Protein AF-A0A376TYX8-F1 (afdb_monomer)

Secondary structure (DSSP, 8-state):
-HHHHHHHHHHH-HHHHHHHHHHHHHHHTS-HHHHHHHHHHHH-S-HHHHHHHHHHHHHHHHHHHHHHHHHHHTTSHHHHHHHHTT--HHHIIIIIIGGGGHHHHHHHHHHHHHHHHHHHHHHHHTT-SPPTTS--HHHHHHHHGGGTTT-HHHHHHHHHHHHHHHHHHHHHHHHHHHHH-THHHHTTS---SEEEEEEEEEES-TT--EEEEEEEEEEE-TT----B----TTS---B------

Foldseek 3Di:
DLLVLLLCLQQVPDPSVVVSVVVLVVLVVDDLLVQLLVQLVVVDAEQVSSLVSLVVSCSSVNSVLNSVQSNVQCPDPVLVVVVVVVDDPVCSSPPPRSVSSVLVVVLCVLLSVLVSLVSQLCCLLVVRYHDPPDDDLSVQLNVCPVCCVVCVVSNVPSVVVNVVVSVVSNVVSVVSNVVSPCVVVVVVQPPQVDWDFFDWDWDDDPPDTDTPDGGDTDGHGVPRFDFDFDDDVPDDDGDGDDDDD

Mean predicted aligned error: 13.06 Å

Structure (mmCIF, N/CA/C/O backbone):
data_AF-A0A376TYX8-F1
#
_entry.id   AF-A0A376TYX8-F1
#
loop_
_atom_site.group_PDB
_atom_site.id
_atom_site.type_symbol
_atom_site.label_atom_id
_atom_site.label_alt_id
_atom_site.label_comp_id
_atom_site.label_asym_id
_atom_site.label_entity_id
_atom_site.label_seq_id
_atom_site.pdbx_PDB_ins_code
_atom_site.Cartn_x
_atom_site.Cartn_y
_atom_site.Cartn_z
_atom_site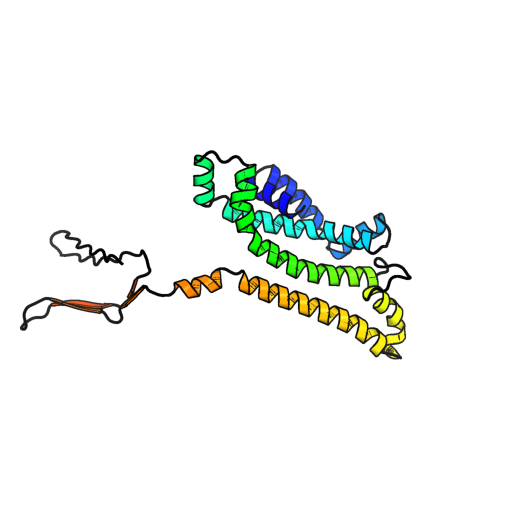.occupancy
_atom_site.B_iso_or_equiv
_atom_site.auth_seq_id
_atom_site.auth_comp_id
_atom_site.auth_asym_id
_atom_site.auth_atom_id
_atom_site.pdbx_PDB_model_num
ATOM 1 N N . MET A 1 1 ? 2.578 7.431 5.770 1.00 89.25 1 MET A N 1
ATOM 2 C CA . MET A 1 1 ? 1.703 8.576 5.416 1.00 89.25 1 MET A CA 1
ATOM 3 C C . MET A 1 1 ? 0.260 8.152 5.160 1.00 89.25 1 MET A C 1
ATOM 5 O O . MET A 1 1 ? -0.594 8.563 5.933 1.00 89.25 1 MET A O 1
ATOM 9 N N . GLY A 1 2 ? -0.027 7.300 4.165 1.00 93.44 2 GLY A N 1
ATOM 10 C CA . GLY A 1 2 ? -1.410 6.902 3.836 1.00 93.44 2 GLY A CA 1
ATOM 11 C C . GLY A 1 2 ? -2.196 6.304 5.010 1.00 93.44 2 GLY A C 1
ATOM 12 O O . GLY A 1 2 ? -3.336 6.682 5.243 1.00 93.44 2 GLY A O 1
ATOM 13 N N . VAL A 1 3 ? -1.542 5.477 5.829 1.00 96.31 3 VAL A N 1
ATOM 14 C CA . VAL A 1 3 ? -2.129 4.911 7.055 1.00 96.31 3 VAL A CA 1
ATOM 15 C C . VAL A 1 3 ? -2.600 5.990 8.036 1.00 96.31 3 VAL A C 1
ATOM 17 O O . VAL A 1 3 ? -3.710 5.926 8.549 1.00 96.31 3 VAL A O 1
ATOM 20 N N . ILE A 1 4 ? -1.784 7.019 8.267 1.00 96.25 4 ILE A N 1
ATOM 21 C CA . ILE A 1 4 ? -2.119 8.110 9.194 1.00 96.25 4 ILE A CA 1
ATOM 22 C C . ILE A 1 4 ? -3.307 8.913 8.653 1.00 96.25 4 ILE A C 1
ATOM 24 O O . ILE A 1 4 ? -4.239 9.205 9.395 1.00 96.25 4 ILE A O 1
ATOM 28 N N . LEU A 1 5 ? -3.306 9.224 7.354 1.00 96.94 5 LEU A N 1
ATOM 29 C CA . LEU A 1 5 ? -4.416 9.927 6.707 1.00 96.94 5 LEU A CA 1
ATOM 30 C C . LEU A 1 5 ? -5.717 9.117 6.764 1.00 96.94 5 LEU A C 1
ATOM 32 O O . LEU A 1 5 ? -6.762 9.676 7.078 1.00 96.94 5 LEU A O 1
ATOM 36 N N . GLY A 1 6 ? -5.658 7.804 6.527 1.00 97.00 6 GLY A N 1
ATOM 37 C CA . GLY A 1 6 ? -6.821 6.925 6.651 1.00 97.00 6 GLY A CA 1
ATOM 38 C C . GLY A 1 6 ? -7.321 6.797 8.091 1.00 97.00 6 GLY A C 1
ATOM 39 O O . GLY A 1 6 ? -8.529 6.769 8.314 1.00 97.00 6 GLY A O 1
ATOM 40 N N . LEU A 1 7 ? -6.413 6.795 9.073 1.00 97.06 7 LEU A N 1
ATOM 41 C CA . LEU A 1 7 ? -6.752 6.807 10.498 1.00 97.06 7 LEU A CA 1
ATOM 42 C C . LEU A 1 7 ? -7.493 8.086 10.892 1.00 97.06 7 L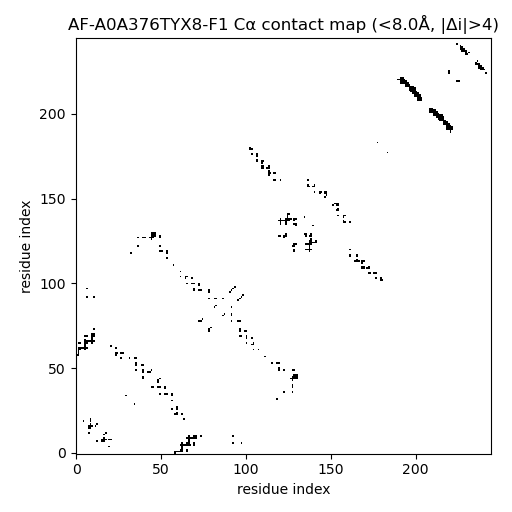EU A C 1
ATOM 44 O O . LEU A 1 7 ? -8.538 8.014 11.532 1.00 97.06 7 LEU A O 1
ATOM 48 N N . ILE A 1 8 ? -6.994 9.242 10.451 1.00 96.88 8 ILE A N 1
ATOM 49 C CA . ILE A 1 8 ? -7.629 10.545 10.679 1.00 96.88 8 ILE A CA 1
ATOM 50 C C . ILE A 1 8 ? -8.994 10.609 9.979 1.00 96.88 8 ILE A C 1
ATOM 52 O O . ILE A 1 8 ? -9.981 10.981 10.612 1.00 96.88 8 ILE A O 1
ATOM 56 N N . ALA A 1 9 ? -9.068 10.211 8.704 1.00 97.00 9 ALA A N 1
ATOM 57 C CA . ALA A 1 9 ? -10.308 10.209 7.929 1.00 97.00 9 ALA A CA 1
ATOM 58 C C . ALA A 1 9 ? -11.381 9.319 8.575 1.00 97.00 9 ALA A C 1
ATOM 60 O O . ALA A 1 9 ? -12.512 9.756 8.774 1.00 97.00 9 ALA A O 1
ATOM 61 N N . GLY A 1 10 ? -11.015 8.094 8.963 1.00 95.50 10 GLY A N 1
ATOM 62 C CA . GLY A 1 10 ? -11.939 7.151 9.588 1.00 95.50 10 GLY A CA 1
ATOM 63 C C . GLY A 1 10 ? -12.358 7.546 11.006 1.00 95.50 10 GLY A C 1
ATOM 64 O O . GLY A 1 10 ? -13.498 7.294 11.382 1.00 95.50 10 GLY A O 1
ATOM 65 N N . TYR A 1 11 ? -11.467 8.161 11.794 1.00 95.94 11 TYR A N 1
ATOM 66 C CA . TYR A 1 11 ? -11.760 8.518 13.185 1.00 95.94 11 TYR A CA 1
ATOM 67 C C . TYR A 1 11 ? -12.612 9.786 13.311 1.00 95.94 11 TYR A C 1
ATOM 69 O O . TYR A 1 11 ? -13.557 9.811 14.098 1.00 95.94 11 TYR A O 1
ATOM 77 N N . PHE A 1 12 ? -12.276 10.849 12.571 1.00 94.62 12 PHE A N 1
ATOM 78 C CA . PHE A 1 12 ? -12.995 12.125 12.667 1.00 94.62 12 PHE A CA 1
ATOM 79 C C . PHE A 1 12 ? -14.262 12.166 11.807 1.00 94.62 12 PHE A C 1
ATOM 81 O O . PHE A 1 12 ? -15.223 12.834 12.185 1.00 94.62 12 PHE A O 1
ATOM 88 N N . GLY A 1 13 ? -14.286 11.461 10.671 1.00 92.69 13 GLY A N 1
ATOM 89 C CA . GLY A 1 13 ? -15.428 11.474 9.760 1.00 92.69 13 GLY A CA 1
ATOM 90 C C . GLY A 1 13 ? -15.735 12.864 9.176 1.00 92.69 13 GLY A C 1
ATOM 91 O O . GLY A 1 13 ? -14.909 13.783 9.182 1.00 92.69 13 GLY A O 1
ATOM 92 N N . GLY A 1 14 ? -16.955 13.017 8.651 1.00 94.31 14 GLY A N 1
ATOM 93 C CA . GLY A 1 14 ? -17.516 14.306 8.239 1.00 94.31 14 GLY A CA 1
ATOM 94 C C . GLY A 1 14 ? -16.695 15.043 7.173 1.00 94.31 14 GLY A C 1
ATOM 95 O O . GLY A 1 14 ? -16.363 14.489 6.126 1.00 94.31 14 GLY A O 1
ATOM 96 N N . LEU A 1 15 ? -16.394 16.321 7.429 1.00 95.88 15 LEU A N 1
ATOM 97 C CA . LEU A 1 15 ? -15.690 17.188 6.477 1.00 95.88 15 LEU A CA 1
ATOM 98 C C . LEU A 1 15 ? -14.244 16.733 6.226 1.00 95.88 15 LEU A C 1
ATOM 100 O O . LEU A 1 15 ? -13.794 16.752 5.084 1.00 95.88 15 LEU A O 1
ATOM 104 N N . VAL A 1 16 ? -13.531 16.318 7.280 1.00 94.94 16 VAL A N 1
ATOM 105 C CA . VAL A 1 16 ? -12.128 15.874 7.191 1.00 94.94 16 VAL A CA 1
ATOM 106 C C . VAL A 1 16 ? -12.028 14.638 6.308 1.00 94.94 16 VAL A C 1
ATOM 108 O O . VAL A 1 16 ? -11.210 14.594 5.391 1.00 94.94 16 VAL A O 1
ATOM 111 N N . ASP A 1 17 ? -12.911 13.672 6.550 1.00 96.81 17 ASP A N 1
ATOM 112 C CA . ASP A 1 17 ? -13.033 12.478 5.725 1.00 96.81 17 ASP A CA 1
ATOM 113 C C . ASP A 1 17 ? -13.322 12.826 4.261 1.00 96.81 17 ASP A C 1
ATOM 115 O O . ASP A 1 17 ? -12.589 12.408 3.369 1.00 96.81 17 ASP A O 1
ATOM 119 N N . ASN A 1 18 ? -14.327 13.671 4.008 1.00 96.88 18 ASN A N 1
ATOM 120 C CA . ASN A 1 18 ? -14.685 14.058 2.647 1.00 96.88 18 ASN A CA 1
ATOM 121 C C . ASN A 1 18 ? -13.515 14.739 1.917 1.00 96.88 18 ASN A C 1
ATOM 123 O O . ASN A 1 18 ? -13.230 14.380 0.784 1.00 96.88 18 ASN A O 1
ATOM 127 N N . ILE A 1 19 ? -12.786 15.667 2.548 1.00 97.50 19 ILE A N 1
ATOM 128 C CA . ILE A 1 19 ? -11.630 16.331 1.914 1.00 97.50 19 ILE A CA 1
ATOM 129 C C . ILE A 1 19 ? -10.529 15.318 1.574 1.00 97.50 19 ILE A C 1
ATOM 131 O O . ILE A 1 19 ? -10.041 15.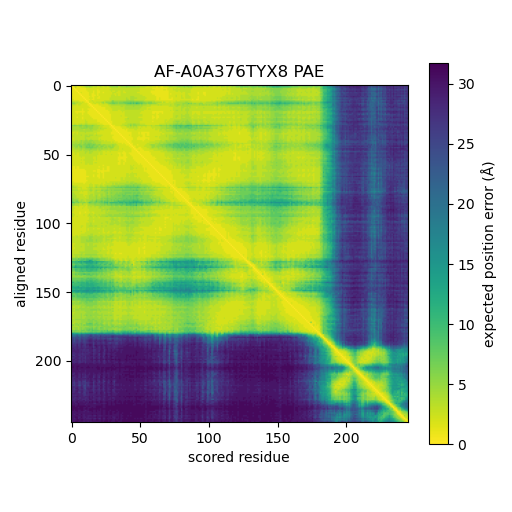304 0.443 1.00 97.50 19 ILE A O 1
ATOM 135 N N . ILE A 1 20 ? -10.155 14.454 2.525 1.00 97.44 20 ILE A N 1
ATOM 136 C CA . ILE A 1 20 ? -9.115 13.436 2.308 1.00 97.44 20 ILE A CA 1
ATOM 137 C C . ILE A 1 20 ? -9.535 12.490 1.182 1.00 97.44 20 ILE A C 1
ATOM 139 O O . ILE A 1 20 ? -8.753 12.228 0.267 1.00 97.44 20 ILE A O 1
ATOM 143 N N . MET A 1 21 ? -10.782 12.020 1.214 1.00 97.88 21 MET A N 1
ATOM 144 C CA . MET A 1 21 ? -11.312 11.106 0.211 1.00 97.88 21 MET A CA 1
ATOM 145 C C . MET A 1 21 ? -11.417 11.753 -1.170 1.00 97.88 21 MET A C 1
ATOM 147 O O . MET A 1 21 ? -11.107 11.092 -2.151 1.00 97.88 21 MET A O 1
ATOM 151 N N . ARG A 1 22 ? -11.715 13.055 -1.275 1.00 97.12 22 ARG A N 1
ATOM 152 C CA . ARG A 1 22 ? -11.695 13.767 -2.566 1.00 97.12 22 ARG A CA 1
ATOM 153 C C . ARG A 1 22 ? -10.307 13.790 -3.192 1.00 97.12 22 ARG A C 1
ATOM 155 O O . ARG A 1 22 ? -10.189 13.555 -4.389 1.00 97.12 22 ARG A O 1
ATOM 162 N N . VAL A 1 23 ? -9.263 14.039 -2.402 1.00 96.12 23 VAL A N 1
ATOM 163 C CA . VAL A 1 23 ? -7.875 13.996 -2.897 1.00 96.12 23 VAL A CA 1
ATOM 164 C C . VAL A 1 23 ? -7.513 12.582 -3.359 1.00 96.12 23 VAL A C 1
ATOM 166 O O . VAL A 1 23 ? -6.977 12.408 -4.450 1.00 96.12 23 VAL A O 1
ATOM 169 N N . VAL A 1 24 ? -7.858 11.571 -2.560 1.00 97.06 24 VAL A N 1
ATOM 170 C CA . VAL A 1 24 ? -7.660 10.148 -2.887 1.00 97.06 24 VAL A CA 1
ATOM 171 C C . VAL A 1 24 ? -8.380 9.761 -4.182 1.00 97.06 24 VAL A C 1
ATOM 173 O O . VAL A 1 24 ? -7.782 9.103 -5.030 1.00 97.06 24 VAL A O 1
ATOM 176 N N . ASP A 1 25 ? -9.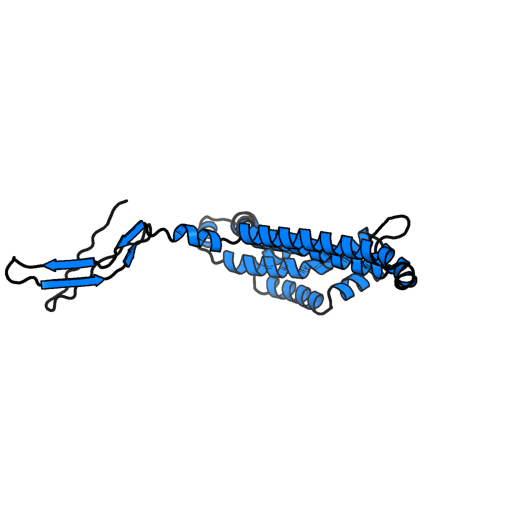629 10.190 -4.361 1.00 96.25 25 ASP A N 1
ATOM 177 C CA . ASP A 1 25 ? -10.437 9.882 -5.544 1.00 96.25 25 ASP A CA 1
ATOM 178 C C . ASP A 1 25 ? -9.864 10.543 -6.807 1.00 96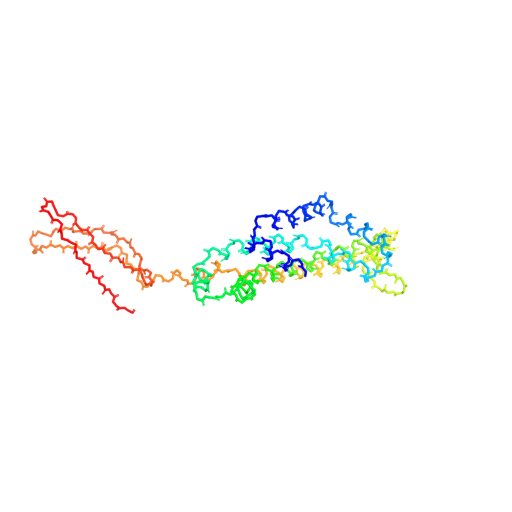.25 25 ASP A C 1
ATOM 180 O O . ASP A 1 25 ? -9.837 9.920 -7.866 1.00 96.25 25 ASP A O 1
ATOM 184 N N . ILE A 1 26 ? -9.338 11.770 -6.697 1.00 95.38 26 ILE A N 1
ATOM 185 C CA . ILE A 1 26 ? -8.636 12.449 -7.799 1.00 95.38 26 ILE A CA 1
ATOM 186 C C . ILE A 1 26 ? -7.372 11.677 -8.194 1.00 95.38 26 ILE A C 1
ATOM 188 O O . ILE A 1 26 ? -7.117 11.490 -9.380 1.00 95.38 26 ILE A O 1
ATOM 192 N N . MET A 1 27 ? -6.590 11.198 -7.221 1.00 94.44 27 MET A N 1
ATOM 193 C CA . MET A 1 27 ? -5.390 10.401 -7.504 1.00 94.44 27 MET A CA 1
ATOM 194 C C . MET A 1 27 ? -5.726 9.076 -8.199 1.00 94.44 27 MET A C 1
ATOM 196 O O . MET A 1 27 ? -5.003 8.660 -9.099 1.00 94.44 27 MET A O 1
ATOM 200 N N . LEU A 1 28 ? -6.826 8.427 -7.802 1.00 94.56 28 LEU A N 1
ATOM 201 C CA . LEU A 1 28 ? -7.286 7.156 -8.372 1.00 94.56 28 LEU A CA 1
ATOM 202 C C . LEU A 1 28 ? -7.999 7.300 -9.725 1.00 94.56 28 LEU A C 1
ATOM 204 O O . LEU A 1 28 ? -8.270 6.291 -10.372 1.00 94.56 28 LEU A O 1
ATOM 208 N N . ALA A 1 29 ? -8.310 8.525 -10.159 1.00 95.00 29 ALA A N 1
ATOM 209 C CA . ALA A 1 29 ? -8.934 8.769 -11.457 1.00 95.00 29 ALA A CA 1
ATOM 210 C C . ALA A 1 29 ? -7.998 8.438 -12.632 1.00 95.00 29 ALA A C 1
ATOM 212 O O . ALA A 1 29 ? -8.463 8.156 -13.736 1.00 95.00 29 ALA A O 1
ATOM 213 N N . LEU A 1 30 ? -6.683 8.476 -12.399 1.00 91.62 30 LEU A N 1
ATOM 214 C CA . LEU A 1 30 ? -5.660 8.130 -13.378 1.00 91.62 30 LEU A CA 1
ATOM 215 C C . LEU A 1 30 ? -5.164 6.695 -13.138 1.00 91.62 30 LEU A C 1
ATOM 217 O O . LEU A 1 30 ? -5.011 6.289 -11.984 1.00 91.62 30 LEU A O 1
ATOM 221 N N . PRO A 1 31 ? -4.844 5.929 -14.198 1.00 93.19 31 PRO A N 1
ATOM 222 C CA . PRO A 1 31 ? -4.144 4.657 -14.048 1.00 93.19 31 PRO A CA 1
ATOM 223 C C . PRO A 1 31 ? -2.841 4.837 -13.252 1.00 93.19 31 PRO A C 1
ATOM 225 O O . PRO A 1 31 ? -2.076 5.764 -13.526 1.00 93.19 31 PRO A O 1
ATOM 228 N N . SER A 1 32 ? -2.564 3.943 -12.297 1.00 92.06 32 SER A N 1
ATOM 229 C CA . SER A 1 32 ? -1.419 4.046 -11.373 1.00 92.06 32 SER A CA 1
ATOM 230 C C . SER A 1 32 ? -0.082 4.197 -12.101 1.00 92.06 32 SER A C 1
ATOM 232 O O . SER A 1 32 ? 0.703 5.087 -11.778 1.00 92.06 32 SER A O 1
ATOM 234 N N . LEU A 1 33 ? 0.138 3.381 -13.135 1.00 92.25 33 LEU A N 1
ATOM 235 C CA . LEU A 1 33 ? 1.352 3.423 -13.949 1.00 92.25 33 LEU A CA 1
ATOM 236 C C . LEU A 1 33 ? 1.491 4.749 -14.711 1.00 92.25 33 LEU A C 1
ATOM 238 O O . LEU A 1 33 ? 2.588 5.292 -14.809 1.00 92.25 33 LEU A O 1
ATOM 242 N N . LEU A 1 34 ? 0.380 5.300 -15.213 1.00 95.12 34 LEU A N 1
ATOM 243 C CA . LEU A 1 34 ? 0.380 6.589 -15.909 1.00 95.12 34 LEU A CA 1
ATOM 244 C C . LEU A 1 34 ? 0.749 7.721 -14.943 1.00 95.12 34 LEU A C 1
ATOM 246 O O . LEU A 1 34 ? 1.588 8.560 -15.262 1.00 95.12 34 LEU A O 1
ATOM 250 N N . LEU A 1 35 ? 0.156 7.722 -13.746 1.00 95.62 35 LEU A N 1
ATOM 251 C CA . LEU A 1 35 ? 0.479 8.694 -12.706 1.00 95.62 35 LEU A CA 1
ATOM 252 C C . LEU A 1 35 ? 1.954 8.588 -12.290 1.00 95.62 35 LEU A C 1
ATOM 254 O O . LEU A 1 35 ? 2.630 9.610 -12.176 1.00 95.62 35 LEU A O 1
ATOM 258 N N . ALA A 1 36 ? 2.470 7.368 -12.124 1.00 95.44 36 ALA A N 1
ATOM 259 C CA . ALA A 1 36 ? 3.879 7.132 -11.825 1.00 95.44 36 ALA A CA 1
ATOM 260 C C . ALA A 1 36 ? 4.794 7.693 -12.923 1.00 95.44 36 ALA A C 1
ATOM 262 O O . ALA A 1 36 ? 5.745 8.410 -12.618 1.00 95.44 36 ALA A O 1
ATOM 263 N N . LEU A 1 37 ? 4.474 7.431 -14.194 1.00 94.44 37 LEU A N 1
ATOM 264 C CA . LEU A 1 37 ? 5.238 7.920 -15.340 1.00 94.44 37 LEU A CA 1
ATOM 265 C C . LEU A 1 37 ? 5.311 9.451 -15.360 1.00 94.44 37 LEU A C 1
ATOM 267 O O . LEU A 1 37 ? 6.390 10.008 -15.543 1.00 94.44 37 LEU A O 1
ATOM 271 N N . VAL A 1 38 ? 4.183 10.130 -15.131 1.00 95.50 38 VAL A N 1
ATOM 272 C CA . VAL A 1 38 ? 4.124 11.599 -15.070 1.00 95.50 38 VAL A CA 1
ATOM 273 C C . VAL A 1 38 ? 4.990 12.135 -13.931 1.00 95.50 38 VAL A C 1
ATOM 275 O O . VAL A 1 38 ? 5.753 13.077 -14.133 1.00 95.50 38 VAL A O 1
ATOM 278 N N . LEU A 1 39 ? 4.923 11.528 -12.744 1.00 96.06 39 LEU A N 1
ATOM 279 C CA . LEU A 1 39 ? 5.736 11.947 -11.599 1.00 96.06 39 LEU A CA 1
ATOM 280 C C . LEU A 1 39 ? 7.234 11.765 -11.864 1.00 96.06 39 LEU A C 1
ATOM 282 O O . LEU A 1 39 ? 8.019 12.669 -11.588 1.00 96.06 39 LEU A O 1
ATOM 286 N N . VAL A 1 40 ? 7.636 10.634 -12.447 1.00 96.00 40 VAL A N 1
ATOM 287 C CA . VAL A 1 40 ? 9.041 10.397 -12.807 1.00 96.00 40 VAL A CA 1
ATOM 288 C C . VAL A 1 40 ? 9.495 11.326 -13.929 1.00 96.00 40 VAL A C 1
ATOM 290 O O . VAL A 1 40 ? 10.613 11.824 -13.876 1.00 96.00 40 VAL A O 1
ATOM 293 N N . ALA A 1 41 ? 8.638 11.636 -14.903 1.00 93.94 41 ALA A N 1
ATOM 294 C CA . ALA A 1 41 ? 8.954 12.608 -15.947 1.00 93.94 41 ALA A CA 1
ATOM 295 C C . ALA A 1 41 ? 9.234 14.008 -15.375 1.00 93.94 41 ALA A C 1
ATOM 297 O O . ALA A 1 41 ? 10.081 14.724 -15.901 1.00 93.94 41 ALA A O 1
ATOM 298 N N . ILE A 1 42 ? 8.560 14.382 -14.281 1.00 95.75 42 ILE A N 1
ATOM 299 C CA . ILE A 1 42 ? 8.786 15.653 -13.579 1.00 95.75 42 ILE A CA 1
ATOM 300 C C . ILE A 1 42 ? 10.069 15.606 -12.738 1.00 95.75 42 ILE A C 1
ATOM 302 O O . ILE A 1 42 ? 10.849 16.555 -12.758 1.00 95.75 42 ILE A O 1
ATOM 306 N N . PHE A 1 43 ? 10.296 14.527 -11.983 1.00 94.12 43 PHE A N 1
ATOM 307 C CA . PHE A 1 43 ? 11.456 14.406 -11.088 1.00 94.12 43 PHE A CA 1
ATOM 308 C C . PHE A 1 43 ? 12.759 14.021 -11.803 1.00 94.12 43 PHE A C 1
ATOM 310 O O . PHE A 1 43 ? 13.845 14.210 -11.254 1.00 94.12 43 PHE A O 1
ATOM 317 N N . GLY A 1 44 ? 12.659 13.483 -13.015 1.00 93.31 44 GLY A N 1
ATOM 318 C CA . GLY A 1 44 ? 13.754 12.897 -13.776 1.00 93.31 44 GLY A CA 1
ATOM 319 C C . GLY A 1 44 ? 13.924 11.393 -13.507 1.00 93.31 44 GLY A C 1
ATOM 320 O O . GLY A 1 44 ? 13.630 10.920 -12.401 1.00 93.31 44 GLY A O 1
ATOM 321 N N . PRO A 1 45 ? 14.421 10.627 -14.493 1.00 91.56 45 PRO A N 1
ATOM 322 C CA . PRO A 1 45 ? 14.553 9.179 -14.389 1.00 91.56 45 PRO A CA 1
ATOM 323 C C . PRO A 1 45 ? 15.675 8.784 -13.418 1.00 91.56 45 PRO A C 1
ATOM 325 O O . PRO A 1 45 ? 16.841 9.134 -13.595 1.00 91.56 45 PRO A O 1
ATOM 328 N N . SER A 1 46 ? 15.314 8.062 -12.359 1.00 91.62 46 SER A N 1
ATOM 329 C CA . SER A 1 46 ? 16.244 7.423 -11.422 1.00 91.62 46 SER A CA 1
ATOM 330 C C . SER A 1 46 ? 15.505 6.394 -10.566 1.00 91.62 46 SER A C 1
ATOM 332 O O . SER A 1 46 ? 14.295 6.509 -10.365 1.00 91.62 46 SER A O 1
ATOM 334 N N . ILE A 1 47 ? 16.228 5.429 -9.981 1.00 90.56 47 ILE A N 1
ATOM 335 C CA . ILE A 1 47 ? 15.637 4.450 -9.044 1.00 90.56 47 ILE A CA 1
ATOM 336 C C . ILE A 1 47 ? 14.958 5.165 -7.869 1.00 90.56 47 ILE A C 1
ATOM 338 O O . ILE A 1 47 ? 13.847 4.810 -7.482 1.00 90.56 47 ILE A O 1
ATOM 342 N N . GLY A 1 48 ? 15.609 6.193 -7.316 1.00 93.25 48 GLY A N 1
ATOM 343 C CA . GLY A 1 48 ? 15.087 6.950 -6.177 1.00 93.25 48 GLY A CA 1
ATOM 344 C C . GLY A 1 48 ? 13.804 7.708 -6.515 1.00 93.25 48 GLY A C 1
ATOM 345 O O . GLY A 1 48 ? 12.823 7.616 -5.780 1.00 93.25 48 GLY A O 1
ATOM 346 N N . ASN A 1 49 ? 13.777 8.401 -7.655 1.00 94.56 49 ASN A N 1
ATOM 347 C CA . ASN A 1 49 ? 12.599 9.151 -8.091 1.00 94.56 49 ASN A CA 1
ATOM 348 C C . ASN A 1 49 ? 11.445 8.222 -8.472 1.00 94.56 49 ASN A C 1
ATOM 350 O O . ASN A 1 49 ? 10.303 8.499 -8.110 1.00 94.56 49 ASN A O 1
ATOM 354 N N . ALA A 1 50 ? 11.737 7.098 -9.133 1.00 94.25 50 ALA A N 1
ATOM 355 C CA . ALA A 1 50 ? 10.755 6.057 -9.415 1.00 94.25 50 ALA A CA 1
ATOM 356 C C . ALA A 1 50 ? 10.172 5.474 -8.119 1.00 94.25 50 ALA A C 1
ATOM 358 O O . ALA A 1 50 ? 8.954 5.407 -7.973 1.00 94.25 50 ALA A O 1
ATOM 359 N N . ALA A 1 51 ? 11.007 5.143 -7.130 1.00 93.88 51 ALA A N 1
ATOM 360 C CA . ALA A 1 51 ? 10.545 4.651 -5.832 1.00 93.88 51 ALA A CA 1
ATOM 361 C C . ALA A 1 51 ? 9.660 5.673 -5.094 1.00 93.88 51 ALA A C 1
ATOM 363 O O . ALA A 1 51 ? 8.625 5.307 -4.527 1.00 93.88 51 ALA A O 1
ATOM 364 N N . LEU A 1 52 ? 10.027 6.959 -5.119 1.00 95.19 52 LEU A N 1
ATOM 365 C CA . LEU A 1 52 ? 9.218 8.034 -4.539 1.00 95.19 52 LEU A CA 1
ATOM 366 C C . LEU A 1 52 ? 7.879 8.200 -5.266 1.00 95.19 52 LEU A C 1
ATOM 368 O O . LEU A 1 52 ? 6.840 8.299 -4.610 1.00 95.19 52 LEU A O 1
ATOM 372 N N . ALA A 1 53 ? 7.884 8.176 -6.601 1.00 95.69 53 ALA A N 1
ATOM 373 C CA . ALA A 1 53 ? 6.674 8.244 -7.412 1.00 95.69 53 ALA A CA 1
ATOM 374 C C . ALA A 1 53 ? 5.725 7.079 -7.099 1.00 95.69 53 ALA A C 1
ATOM 376 O O . ALA A 1 53 ? 4.554 7.308 -6.801 1.00 95.69 53 ALA A O 1
ATOM 377 N N . LEU A 1 54 ? 6.234 5.844 -7.067 1.00 94.94 54 LEU A N 1
ATOM 378 C CA . LEU A 1 54 ? 5.442 4.661 -6.723 1.00 94.94 54 LEU A CA 1
ATOM 379 C C . LEU A 1 54 ? 4.909 4.718 -5.289 1.00 94.94 54 LEU A C 1
ATOM 381 O O . LEU A 1 54 ? 3.753 4.376 -5.043 1.00 94.94 54 LEU A O 1
ATOM 385 N N . THR A 1 55 ? 5.703 5.227 -4.343 1.00 94.06 55 THR A N 1
ATOM 386 C CA . THR A 1 55 ? 5.247 5.431 -2.960 1.00 94.06 55 THR A CA 1
ATOM 387 C C . THR A 1 55 ? 4.065 6.399 -2.904 1.00 94.06 55 THR A C 1
ATOM 389 O O . THR A 1 55 ? 3.105 6.155 -2.171 1.00 94.06 55 THR A O 1
ATOM 392 N N . PHE A 1 56 ? 4.107 7.483 -3.684 1.00 94.81 56 PHE A N 1
ATOM 393 C CA . PHE A 1 56 ? 3.015 8.451 -3.771 1.00 94.81 56 PHE A CA 1
ATOM 394 C C . PHE A 1 56 ? 1.767 7.844 -4.425 1.00 94.81 56 PHE A C 1
ATOM 396 O O . PHE A 1 56 ? 0.663 7.986 -3.901 1.00 94.81 56 PHE A O 1
ATOM 403 N N . VAL A 1 57 ? 1.949 7.101 -5.517 1.00 95.25 57 VAL A N 1
ATOM 404 C CA . VAL A 1 57 ? 0.881 6.392 -6.239 1.00 95.25 57 VAL A CA 1
ATOM 405 C C . VAL A 1 57 ? 0.207 5.331 -5.364 1.00 95.25 57 VAL A C 1
ATOM 407 O O . VAL A 1 57 ? -0.995 5.116 -5.480 1.00 95.25 57 VAL A O 1
ATOM 410 N N . ALA A 1 58 ? 0.939 4.712 -4.436 1.00 94.56 58 ALA A N 1
ATOM 411 C CA . ALA A 1 58 ? 0.391 3.719 -3.518 1.00 94.56 58 ALA A CA 1
ATOM 412 C C . ALA A 1 58 ? -0.437 4.325 -2.366 1.00 94.56 58 ALA A C 1
ATOM 414 O O . ALA A 1 58 ? -1.240 3.614 -1.753 1.00 94.56 58 ALA A O 1
ATOM 415 N N . LEU A 1 59 ? -0.280 5.622 -2.051 1.00 95.62 59 LEU A N 1
ATOM 416 C CA . LEU A 1 59 ? -0.955 6.276 -0.917 1.00 95.62 59 LEU A CA 1
ATOM 417 C C . LEU A 1 59 ? -2.474 6.039 -0.866 1.00 95.62 59 LEU A C 1
ATOM 419 O O . LEU A 1 59 ? -2.948 5.650 0.207 1.00 95.62 59 LEU A O 1
ATOM 423 N N . PRO A 1 60 ? -3.245 6.219 -1.959 1.00 96.12 60 PRO A N 1
ATOM 424 C CA . PRO A 1 60 ? -4.701 6.081 -1.950 1.00 96.12 60 PRO A CA 1
ATOM 425 C C . PRO A 1 60 ? -5.177 4.717 -1.438 1.00 96.12 60 PRO A C 1
ATOM 427 O O . PRO A 1 60 ? -6.159 4.640 -0.696 1.00 96.12 60 PRO A O 1
ATOM 430 N N . HIS A 1 61 ? -4.460 3.642 -1.778 1.00 95.50 61 HIS A N 1
ATOM 431 C CA . HIS A 1 61 ? -4.800 2.284 -1.354 1.00 95.50 61 HIS A CA 1
ATOM 432 C C . HIS A 1 61 ? -4.688 2.125 0.165 1.00 95.50 61 HIS A C 1
ATOM 434 O O . HIS A 1 61 ? -5.624 1.642 0.805 1.00 95.50 61 HIS A O 1
ATOM 440 N N . TYR A 1 62 ? -3.593 2.607 0.762 1.00 96.31 62 TYR A N 1
ATOM 441 C CA . TYR A 1 62 ? -3.419 2.577 2.215 1.00 96.31 62 TYR A CA 1
ATOM 442 C C . TYR A 1 62 ? -4.415 3.488 2.936 1.00 96.31 62 TYR A C 1
ATOM 444 O O . TYR A 1 62 ? -4.957 3.083 3.961 1.00 96.31 62 TYR A O 1
ATOM 452 N N . VAL A 1 63 ? -4.708 4.682 2.400 1.00 98.06 63 VAL A N 1
ATOM 453 C CA . VAL A 1 63 ? -5.703 5.595 2.996 1.00 98.06 63 VAL A CA 1
ATOM 454 C C . VAL A 1 63 ? -7.069 4.920 3.080 1.00 98.06 63 VAL A C 1
ATOM 456 O O . VAL A 1 63 ? -7.669 4.873 4.155 1.00 98.06 63 VAL A O 1
ATOM 459 N N . ARG A 1 64 ? -7.547 4.357 1.965 1.00 97.06 64 ARG A N 1
ATOM 460 C CA . ARG A 1 64 ? -8.863 3.707 1.893 1.00 97.06 64 ARG A CA 1
ATOM 461 C C . ARG A 1 64 ? -8.951 2.491 2.800 1.00 97.06 64 ARG A C 1
ATOM 463 O O . ARG A 1 64 ? -9.952 2.332 3.496 1.00 97.06 64 ARG A O 1
ATOM 470 N N . LEU A 1 65 ? -7.908 1.665 2.812 1.00 96.88 65 LEU A N 1
ATOM 471 C CA . LEU A 1 65 ? -7.870 0.467 3.639 1.00 96.88 65 LEU A CA 1
ATOM 472 C C . LEU A 1 65 ? -7.879 0.808 5.131 1.00 96.88 65 LEU A C 1
ATOM 474 O O . LEU A 1 65 ? -8.702 0.272 5.872 1.00 96.88 65 LEU A O 1
ATOM 478 N N . THR A 1 66 ? -7.010 1.722 5.574 1.00 97.62 66 THR A N 1
ATOM 479 C CA . THR A 1 66 ? -6.987 2.128 6.984 1.00 97.62 66 THR A CA 1
ATOM 480 C C . THR A 1 66 ? -8.298 2.795 7.378 1.00 97.62 66 THR A C 1
ATOM 482 O O . THR A 1 66 ? -8.839 2.463 8.426 1.00 97.62 66 THR A O 1
ATOM 485 N N . ARG A 1 67 ? -8.861 3.667 6.530 1.00 97.62 67 ARG A N 1
ATOM 486 C CA . ARG A 1 67 ? -10.169 4.287 6.779 1.00 97.62 67 ARG A CA 1
ATOM 487 C C . ARG A 1 67 ? -11.259 3.234 6.971 1.00 97.62 67 ARG A C 1
ATOM 489 O O . ARG A 1 67 ? -12.013 3.314 7.933 1.00 97.62 67 ARG A O 1
ATOM 496 N N . ALA A 1 68 ? -11.338 2.250 6.076 1.00 96.50 68 ALA A N 1
ATOM 497 C CA . ALA A 1 68 ? -12.331 1.185 6.162 1.00 96.50 68 ALA A CA 1
ATOM 498 C C . ALA A 1 68 ? -12.195 0.378 7.463 1.00 96.50 68 ALA A C 1
ATOM 500 O O . ALA A 1 68 ? -13.193 0.163 8.145 1.00 96.50 68 ALA A O 1
ATOM 501 N N . ALA A 1 69 ? -10.971 -0.003 7.842 1.00 95.50 69 ALA A N 1
ATOM 502 C CA . ALA A 1 69 ? -10.715 -0.718 9.093 1.00 95.50 69 ALA A CA 1
ATOM 503 C C . ALA A 1 69 ? -11.095 0.123 10.326 1.00 95.50 69 ALA A C 1
ATOM 505 O O . ALA A 1 69 ? -11.750 -0.358 11.246 1.00 95.50 69 ALA A O 1
ATOM 506 N N . VAL A 1 70 ? -10.763 1.413 10.316 1.00 96.94 70 VAL A N 1
ATOM 507 C CA . VAL A 1 70 ? -11.051 2.331 11.426 1.00 96.94 70 VAL A CA 1
ATOM 508 C C . VAL A 1 70 ? -12.547 2.561 11.607 1.00 96.94 70 VAL A C 1
ATOM 510 O O . VAL A 1 70 ? -13.010 2.601 12.742 1.00 96.94 70 VAL A O 1
ATOM 513 N N . LEU A 1 71 ? -13.319 2.661 10.522 1.00 95.44 71 LEU A N 1
ATOM 514 C CA . LEU A 1 71 ? -14.779 2.792 10.599 1.00 95.44 71 LEU A CA 1
ATOM 515 C C . LEU A 1 71 ? -15.452 1.579 11.263 1.00 95.44 71 LEU A C 1
ATOM 517 O O . LEU A 1 71 ? -16.500 1.730 11.894 1.00 95.44 71 LEU A O 1
ATOM 521 N N . VAL A 1 72 ? -14.850 0.392 11.144 1.00 93.12 72 VAL A N 1
ATOM 522 C CA . VAL A 1 72 ? -15.315 -0.820 11.834 1.00 93.12 72 VAL A CA 1
ATOM 523 C C . VAL A 1 72 ? -14.971 -0.764 13.324 1.00 93.12 72 VAL A C 1
ATOM 525 O O . VAL A 1 72 ? -15.821 -1.071 14.158 1.00 93.12 72 VAL A O 1
ATOM 528 N N . GLU A 1 73 ? -13.757 -0.334 13.671 1.00 93.88 73 GLU A N 1
ATOM 529 C CA . GLU A 1 73 ? -13.280 -0.331 15.059 1.00 93.88 73 GLU A CA 1
ATOM 530 C C . GLU A 1 73 ? -13.821 0.831 15.906 1.00 93.88 73 GLU A C 1
ATOM 532 O O . GLU A 1 73 ? -14.064 0.664 17.099 1.00 93.88 73 GLU A O 1
ATOM 537 N N . VAL A 1 74 ? -14.078 2.005 15.319 1.00 93.75 74 VAL A N 1
ATOM 538 C CA . VAL A 1 74 ? -14.486 3.211 16.070 1.00 93.75 74 VAL A CA 1
ATOM 539 C C . VAL A 1 74 ? -15.821 3.048 16.812 1.00 93.75 74 VAL A C 1
ATOM 541 O O . VAL A 1 74 ? -16.048 3.725 17.813 1.00 93.75 74 VAL A O 1
ATOM 544 N N . ASN A 1 75 ? -16.681 2.134 16.351 1.00 89.56 75 ASN A N 1
ATOM 545 C CA . ASN A 1 75 ? -18.002 1.862 16.925 1.00 89.56 75 ASN A CA 1
ATOM 546 C C . ASN A 1 75 ? -18.012 0.678 17.912 1.00 89.56 75 ASN A C 1
ATOM 548 O O . ASN A 1 75 ? -19.083 0.230 18.317 1.00 89.56 75 ASN A O 1
ATOM 552 N N . ARG A 1 76 ? -16.848 0.133 18.289 1.00 92.12 76 ARG A N 1
ATOM 553 C CA . ARG A 1 76 ? -16.749 -1.002 19.219 1.00 92.12 76 ARG A CA 1
ATOM 554 C C . ARG A 1 76 ? -16.853 -0.568 20.683 1.00 92.12 76 ARG A C 1
ATOM 556 O O . ARG A 1 76 ? -16.355 0.488 21.074 1.00 92.12 76 ARG A O 1
ATOM 563 N N . ASP A 1 77 ? -17.405 -1.444 21.522 1.00 91.56 77 ASP A N 1
ATOM 564 C CA . ASP A 1 77 ? -17.649 -1.178 22.949 1.00 91.56 77 ASP A CA 1
ATOM 565 C C . ASP A 1 77 ? -16.388 -0.782 23.723 1.00 91.56 77 ASP A C 1
ATOM 567 O O . ASP A 1 77 ? -16.439 0.097 24.582 1.00 91.56 77 ASP A O 1
ATOM 571 N N . TYR A 1 78 ? -15.233 -1.369 23.394 1.00 91.38 78 TYR A N 1
ATOM 572 C CA . TYR A 1 78 ? -13.970 -1.037 24.056 1.00 91.38 78 TYR A CA 1
ATOM 573 C C . TYR A 1 78 ? -13.521 0.410 23.771 1.00 91.38 78 TYR A C 1
ATOM 575 O O . TYR A 1 78 ? -12.925 1.057 24.637 1.00 91.38 78 TYR A O 1
ATOM 583 N N . VAL A 1 79 ? -13.837 0.952 22.586 1.00 92.75 79 VAL A N 1
ATOM 584 C CA . VAL A 1 79 ? -13.554 2.352 22.229 1.00 92.75 79 VAL A CA 1
ATOM 585 C C . VAL A 1 79 ? -14.466 3.278 23.026 1.00 92.75 79 VAL A C 1
ATOM 587 O O . VAL A 1 79 ? -13.986 4.241 23.631 1.00 92.75 79 VAL A O 1
ATOM 590 N N . THR A 1 80 ? -15.759 2.951 23.103 1.00 91.19 80 THR A N 1
ATOM 591 C CA . THR A 1 80 ? -16.743 3.694 23.902 1.00 91.19 80 THR A CA 1
ATOM 592 C C . THR A 1 80 ? -16.374 3.687 25.387 1.00 91.19 80 THR A C 1
ATOM 594 O O . THR A 1 80 ? -16.298 4.748 26.005 1.00 91.19 80 THR A O 1
ATOM 597 N N . ALA A 1 81 ? -16.045 2.523 25.950 1.00 91.12 81 ALA A N 1
ATOM 598 C CA . ALA A 1 81 ? -15.609 2.384 27.338 1.00 91.12 81 ALA A CA 1
ATOM 599 C C . ALA A 1 81 ? -14.336 3.196 27.616 1.00 91.12 81 ALA A C 1
ATOM 601 O O . ALA A 1 81 ? -14.269 3.946 28.591 1.00 91.12 81 ALA A O 1
ATOM 602 N N . SER A 1 82 ? -13.344 3.129 26.720 1.00 92.50 82 SER A N 1
ATOM 603 C CA . SER A 1 82 ? -12.127 3.930 26.853 1.00 92.50 82 SER A CA 1
ATOM 604 C C . SER A 1 82 ? -12.399 5.435 26.756 1.00 92.50 82 SER A C 1
ATOM 606 O O . SER A 1 82 ? -11.685 6.209 27.396 1.00 92.50 82 SER A O 1
ATOM 608 N N . ARG A 1 83 ? -13.396 5.865 25.972 1.00 92.19 83 ARG A N 1
ATOM 609 C CA . ARG A 1 83 ? -13.818 7.270 25.888 1.00 92.19 83 ARG A CA 1
ATOM 610 C C . ARG A 1 83 ? -14.420 7.751 27.200 1.00 92.19 83 ARG A C 1
ATOM 612 O O . ARG A 1 83 ? -14.034 8.813 27.676 1.00 92.19 83 ARG A O 1
ATOM 619 N N . VAL A 1 84 ? -15.308 6.955 27.792 1.00 93.19 84 VAL A N 1
ATOM 620 C CA . VAL A 1 84 ? -15.922 7.248 29.098 1.00 93.19 84 VAL A CA 1
ATOM 621 C C . VAL A 1 84 ? -14.865 7.277 30.207 1.00 93.19 84 VAL A C 1
ATOM 623 O O . VAL A 1 84 ? -14.935 8.117 31.096 1.00 93.19 84 VAL A O 1
ATOM 626 N N . ALA A 1 85 ? -13.820 6.452 30.100 1.00 92.75 85 ALA A N 1
ATOM 627 C CA . ALA A 1 85 ? -12.655 6.479 30.987 1.00 92.75 85 ALA A CA 1
ATOM 628 C C . ALA A 1 85 ? -11.704 7.682 30.763 1.00 92.75 85 ALA A C 1
ATOM 630 O O . ALA A 1 85 ? -10.610 7.715 31.326 1.00 92.75 85 ALA A O 1
ATOM 631 N N . GLY A 1 86 ? -12.078 8.661 29.929 1.00 92.94 86 GLY A N 1
ATOM 632 C CA . GLY A 1 86 ? -11.324 9.902 29.724 1.00 92.94 86 GLY A CA 1
ATOM 633 C C . GLY A 1 86 ? -10.175 9.813 28.714 1.00 92.94 86 GLY A C 1
ATOM 634 O O . GLY A 1 86 ? -9.310 10.690 28.690 1.00 92.94 86 GLY A O 1
ATOM 635 N N . ALA A 1 87 ? -10.114 8.780 27.864 1.00 92.69 87 ALA A N 1
ATOM 636 C CA . ALA A 1 87 ? -9.072 8.706 26.840 1.00 92.69 87 ALA A CA 1
ATOM 637 C C . ALA A 1 87 ? -9.289 9.751 25.732 1.00 92.69 87 ALA A C 1
ATOM 639 O O . ALA A 1 87 ? -10.282 9.699 25.003 1.00 92.69 87 ALA A O 1
ATOM 640 N N . GLY A 1 88 ? -8.317 10.655 25.565 1.00 93.56 88 GLY A N 1
ATOM 641 C CA . GLY A 1 88 ? -8.299 11.642 24.483 1.00 93.56 88 GLY A CA 1
ATOM 642 C C . GLY A 1 88 ? -8.120 11.029 23.086 1.00 93.56 88 GLY A C 1
ATOM 643 O O . GLY A 1 88 ? -7.679 9.887 22.942 1.00 93.56 88 GLY A O 1
ATOM 644 N N . ALA A 1 89 ? -8.416 11.811 22.042 1.00 92.38 89 ALA A N 1
ATOM 645 C CA . ALA A 1 89 ? -8.472 11.343 20.650 1.00 92.38 89 ALA A CA 1
ATOM 646 C C . ALA A 1 89 ? -7.185 10.654 20.162 1.00 92.38 89 ALA A C 1
ATOM 648 O O . ALA A 1 89 ? -7.255 9.586 19.564 1.00 92.38 89 ALA A O 1
ATOM 649 N N . MET A 1 90 ? -6.006 11.211 20.466 1.00 94.06 90 MET A N 1
ATOM 650 C CA . MET A 1 90 ? -4.723 10.613 20.060 1.00 94.06 90 MET A CA 1
ATOM 651 C C . MET A 1 90 ? -4.500 9.236 20.688 1.00 94.06 90 MET A C 1
ATOM 653 O O . MET A 1 90 ? -4.065 8.307 20.010 1.00 94.06 90 MET A O 1
ATOM 657 N N . ARG A 1 91 ? -4.856 9.080 21.967 1.00 93.00 91 ARG A N 1
ATOM 658 C CA . ARG A 1 91 ? -4.787 7.789 22.655 1.00 93.00 91 ARG A CA 1
ATOM 659 C C . ARG A 1 91 ? -5.773 6.796 22.040 1.00 93.00 91 ARG A C 1
ATOM 661 O O . ARG A 1 91 ? -5.392 5.659 21.796 1.00 93.00 91 ARG A O 1
ATOM 668 N N . GLN A 1 92 ? -6.997 7.218 21.719 1.00 93.94 92 GLN A N 1
ATOM 669 C CA . GLN A 1 92 ? -7.950 6.327 21.049 1.00 93.94 92 GLN A CA 1
ATOM 670 C C . GLN A 1 92 ? -7.442 5.865 19.685 1.00 93.94 92 GLN A C 1
ATOM 672 O O . GLN A 1 92 ? -7.444 4.669 19.408 1.00 93.94 92 GLN A O 1
ATOM 677 N N . MET A 1 93 ? -6.952 6.793 18.866 1.00 94.38 93 MET A N 1
ATOM 678 C CA . MET A 1 93 ? -6.461 6.481 17.528 1.00 94.38 93 MET A CA 1
ATOM 679 C C . MET A 1 93 ? -5.267 5.525 17.560 1.00 94.38 93 MET A C 1
ATOM 681 O O . MET A 1 93 ? -5.326 4.487 16.914 1.00 94.38 93 MET A O 1
ATOM 685 N N . PHE A 1 94 ? -4.206 5.830 18.314 1.00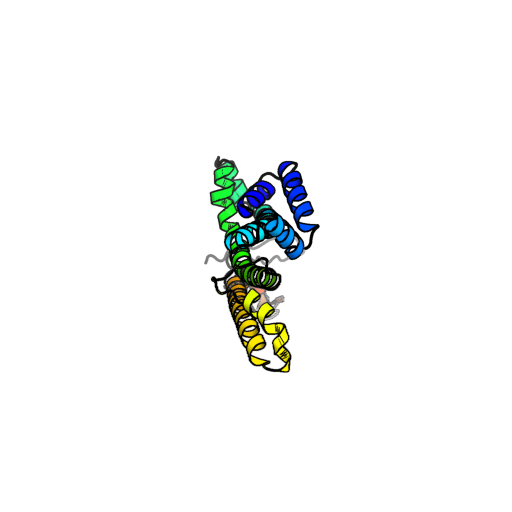 95.38 94 PHE A N 1
ATOM 686 C CA . PHE A 1 94 ? -2.944 5.082 18.217 1.00 95.38 94 PHE A CA 1
ATOM 687 C C . PHE A 1 94 ? -2.820 3.888 19.165 1.00 95.38 94 PHE A C 1
ATOM 689 O O . PHE A 1 94 ? -2.063 2.971 18.862 1.00 95.38 94 PHE A O 1
ATOM 696 N N . ILE A 1 95 ? -3.537 3.880 20.292 1.00 93.00 95 ILE A N 1
ATOM 697 C CA . ILE A 1 95 ? -3.425 2.808 21.295 1.00 93.00 95 ILE A CA 1
ATOM 698 C C . ILE A 1 95 ? -4.612 1.848 21.213 1.00 93.00 95 ILE A C 1
ATOM 700 O O . ILE A 1 95 ? -4.421 0.644 21.341 1.00 93.00 95 ILE A O 1
ATOM 704 N N . ASN A 1 96 ? -5.824 2.348 20.962 1.00 91.19 96 ASN A N 1
ATOM 705 C CA . ASN A 1 96 ? -7.016 1.497 20.969 1.00 91.19 96 ASN A CA 1
ATOM 706 C C . ASN A 1 96 ? -7.399 1.014 19.565 1.00 91.19 96 ASN A C 1
ATOM 708 O O . ASN A 1 96 ? -7.761 -0.143 19.388 1.00 91.19 96 ASN A O 1
ATOM 712 N N . ILE A 1 97 ? -7.369 1.891 18.562 1.00 94.75 97 ILE A N 1
ATOM 713 C CA . ILE A 1 97 ? -7.901 1.584 17.226 1.00 94.75 97 ILE A CA 1
ATOM 714 C C . ILE A 1 97 ? -6.802 1.047 16.311 1.00 94.75 97 ILE A C 1
ATOM 716 O O . ILE A 1 97 ? -6.934 -0.040 15.759 1.00 94.75 97 ILE A O 1
ATOM 720 N N . PHE A 1 98 ? -5.701 1.785 16.166 1.00 95.19 98 PHE A N 1
ATOM 721 C CA . PHE A 1 98 ? -4.655 1.467 15.198 1.00 95.19 98 PHE A CA 1
ATOM 722 C C . PHE A 1 98 ? -4.090 0.040 15.324 1.00 95.19 98 PHE A C 1
ATOM 724 O O . PHE A 1 98 ? -3.996 -0.614 14.284 1.00 95.19 98 PHE A O 1
ATOM 731 N N . PRO A 1 99 ? -3.798 -0.499 16.528 1.00 93.06 99 PRO A N 1
ATOM 732 C CA . PRO A 1 99 ? -3.311 -1.872 16.665 1.00 93.06 99 PRO A CA 1
ATOM 733 C C . PRO A 1 99 ? -4.289 -2.925 16.128 1.00 93.06 99 PRO A C 1
ATOM 735 O O . PRO A 1 99 ? -3.861 -3.901 15.518 1.00 93.06 99 PRO A O 1
ATOM 738 N N . ASN A 1 100 ? -5.598 -2.696 16.275 1.00 91.38 100 ASN A N 1
ATOM 739 C CA . ASN A 1 100 ? -6.643 -3.591 15.766 1.00 91.38 100 ASN A CA 1
ATOM 740 C C . ASN A 1 100 ? -6.799 -3.507 14.237 1.00 91.38 100 ASN A C 1
ATOM 742 O O . ASN A 1 100 ? -7.261 -4.450 13.600 1.00 91.38 100 ASN A O 1
ATOM 746 N N . CYS A 1 101 ? -6.325 -2.423 13.621 1.00 94.00 101 CYS A N 1
ATOM 747 C CA . CYS A 1 101 ? -6.295 -2.258 12.169 1.00 94.00 101 CYS A CA 1
ATOM 748 C C . CYS A 1 101 ? -5.015 -2.812 11.513 1.00 94.00 101 CYS A C 1
ATOM 750 O O . CYS A 1 101 ? -4.905 -2.754 10.2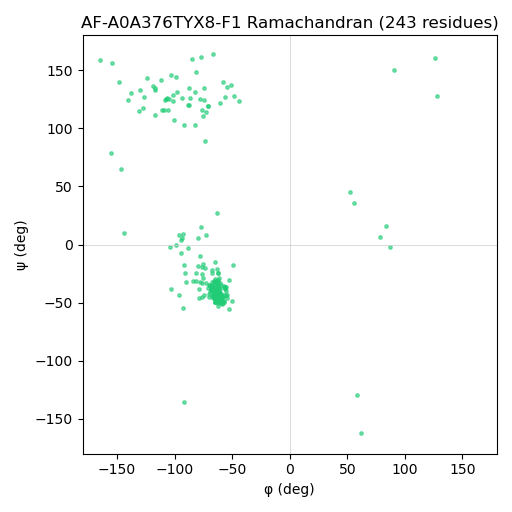90 1.00 94.00 101 CYS A O 1
ATOM 752 N N . LEU A 1 102 ? -4.032 -3.323 12.269 1.00 93.31 102 LEU A N 1
ATOM 753 C CA . LEU A 1 102 ? -2.732 -3.728 11.711 1.00 93.31 102 LEU A CA 1
ATOM 754 C C . LEU A 1 102 ? -2.811 -4.953 10.800 1.00 93.31 102 LEU A C 1
ATOM 756 O O . LEU A 1 102 ? -2.116 -4.983 9.788 1.00 93.31 102 LEU A O 1
ATOM 760 N N . ALA A 1 103 ? -3.657 -5.934 11.122 1.00 91.19 103 ALA A N 1
ATOM 761 C CA . ALA A 1 103 ? -3.767 -7.176 10.354 1.00 91.19 103 ALA A CA 1
ATOM 762 C C . ALA A 1 103 ? -4.008 -6.935 8.846 1.00 91.19 103 ALA A C 1
ATOM 764 O O . ALA A 1 103 ? -3.174 -7.357 8.043 1.00 91.19 103 ALA A O 1
ATOM 765 N N . PRO A 1 104 ? -5.051 -6.191 8.420 1.00 91.81 104 PRO A N 1
ATOM 766 C CA . PRO A 1 104 ? -5.242 -5.900 6.999 1.00 91.81 104 PRO A CA 1
ATOM 767 C C . PRO A 1 104 ? -4.122 -5.033 6.401 1.00 91.81 104 PRO A C 1
ATOM 769 O O . PRO A 1 104 ? -3.814 -5.176 5.219 1.00 91.81 104 PRO A O 1
ATOM 772 N N . LEU A 1 105 ? -3.479 -4.158 7.185 1.00 94.31 105 LEU A N 1
ATOM 773 C CA . LEU A 1 105 ? -2.382 -3.310 6.696 1.00 94.31 105 LEU A CA 1
ATOM 774 C C . LEU A 1 105 ? -1.110 -4.103 6.409 1.00 94.31 105 LEU A C 1
ATOM 776 O O . LEU A 1 105 ? -0.430 -3.817 5.428 1.00 94.31 105 LEU A O 1
ATOM 780 N N . ILE A 1 106 ? -0.808 -5.101 7.236 1.00 93.06 106 ILE A N 1
ATOM 781 C CA . ILE A 1 106 ? 0.327 -6.005 7.045 1.00 93.06 106 ILE A CA 1
ATOM 782 C C . ILE A 1 106 ? 0.134 -6.824 5.763 1.00 93.06 106 ILE A C 1
ATOM 784 O O . ILE A 1 106 ? 1.043 -6.907 4.938 1.00 93.06 106 ILE A O 1
ATOM 788 N N . VAL A 1 107 ? -1.074 -7.351 5.548 1.00 92.81 107 VAL A N 1
ATOM 789 C CA . VAL A 1 107 ? -1.422 -8.079 4.318 1.00 92.81 107 VAL A CA 1
ATOM 790 C C . VAL A 1 107 ? -1.282 -7.181 3.088 1.00 92.81 107 VAL A C 1
ATOM 792 O O . VAL A 1 107 ? -0.617 -7.546 2.118 1.00 92.81 107 VAL A O 1
ATOM 795 N N . GLN A 1 108 ? -1.851 -5.974 3.139 1.00 93.69 108 GLN A N 1
ATOM 796 C CA . GLN A 1 108 ? -1.749 -5.003 2.049 1.00 93.69 108 GLN A CA 1
ATOM 797 C C . GLN A 1 108 ? -0.305 -4.586 1.771 1.00 93.69 108 GLN A C 1
ATOM 799 O O . GLN A 1 108 ? 0.039 -4.369 0.613 1.00 93.69 108 GLN A O 1
ATOM 804 N N . ALA A 1 109 ? 0.533 -4.468 2.802 1.00 93.12 109 ALA A N 1
ATOM 805 C CA . ALA A 1 109 ? 1.942 -4.141 2.637 1.00 93.12 109 ALA A CA 1
ATOM 806 C C . ALA A 1 109 ? 2.692 -5.246 1.889 1.00 93.12 109 ALA A C 1
ATOM 808 O O . ALA A 1 109 ? 3.456 -4.947 0.973 1.00 93.12 109 ALA A O 1
ATOM 809 N N . SER A 1 110 ? 2.413 -6.509 2.219 1.00 92.00 110 SER A N 1
ATOM 810 C CA . SER A 1 110 ? 3.012 -7.656 1.534 1.00 92.00 110 SER A CA 1
ATOM 811 C C . SER A 1 110 ? 2.637 -7.696 0.052 1.00 92.00 110 SER A C 1
ATOM 813 O O . SER A 1 110 ? 3.511 -7.775 -0.806 1.00 92.00 110 SER A O 1
ATOM 815 N N . LEU A 1 111 ? 1.344 -7.577 -0.265 1.00 90.31 111 LEU A N 1
ATOM 816 C CA . LEU A 1 111 ? 0.867 -7.562 -1.654 1.00 90.31 111 LEU A CA 1
ATOM 817 C C . LEU A 1 111 ? 1.305 -6.293 -2.403 1.00 90.31 111 LEU A C 1
ATOM 819 O O . LEU A 1 111 ? 1.627 -6.327 -3.589 1.00 90.31 111 LEU A O 1
ATOM 823 N N . GLY A 1 112 ? 1.345 -5.158 -1.704 1.00 92.00 112 GLY A N 1
ATOM 824 C CA . GLY A 1 112 ? 1.800 -3.881 -2.243 1.00 92.00 112 GLY A CA 1
ATOM 825 C C . GLY A 1 112 ? 3.267 -3.909 -2.660 1.00 92.00 112 GLY A C 1
ATOM 826 O O . GLY A 1 112 ? 3.615 -3.288 -3.660 1.00 92.00 112 GLY A O 1
ATOM 827 N N . PHE A 1 113 ? 4.109 -4.662 -1.950 1.00 90.81 113 PHE A N 1
ATOM 828 C CA . PHE A 1 113 ? 5.509 -4.852 -2.320 1.00 90.81 113 PHE A CA 1
ATOM 829 C C . PHE A 1 113 ? 5.650 -5.577 -3.667 1.00 90.81 113 PHE A C 1
ATOM 831 O O . PHE A 1 113 ? 6.406 -5.128 -4.526 1.00 90.81 113 PHE A O 1
ATOM 838 N N . SER A 1 114 ? 4.858 -6.629 -3.898 1.00 92.62 114 SER A N 1
ATOM 839 C CA . SER A 1 114 ? 4.820 -7.340 -5.184 1.00 92.62 114 SER A CA 1
ATOM 840 C C . SER A 1 114 ? 4.423 -6.422 -6.342 1.00 92.62 114 SER A C 1
ATOM 842 O O . SER A 1 114 ? 5.054 -6.448 -7.399 1.00 92.62 114 SER A O 1
ATOM 844 N N . ASN A 1 115 ? 3.405 -5.580 -6.134 1.00 93.25 115 ASN A N 1
ATOM 845 C CA . ASN A 1 115 ? 2.976 -4.603 -7.136 1.00 93.25 115 ASN A CA 1
ATOM 846 C C . ASN A 1 115 ? 4.064 -3.559 -7.407 1.00 93.25 115 ASN A C 1
ATOM 848 O O . ASN A 1 115 ? 4.333 -3.250 -8.561 1.00 93.25 115 ASN A O 1
ATOM 852 N N . ALA A 1 116 ? 4.749 -3.077 -6.367 1.00 93.25 116 ALA A N 1
ATOM 853 C CA . ALA A 1 116 ? 5.832 -2.112 -6.524 1.00 93.25 116 ALA A CA 1
ATOM 854 C C . ALA A 1 116 ? 7.005 -2.668 -7.349 1.00 93.25 116 ALA A C 1
ATOM 856 O O . ALA A 1 116 ? 7.597 -1.923 -8.124 1.00 93.25 116 ALA A O 1
ATOM 857 N N . ILE A 1 117 ? 7.323 -3.964 -7.225 1.00 93.19 117 ILE A N 1
ATOM 858 C CA . ILE A 1 117 ? 8.340 -4.623 -8.063 1.00 93.19 117 ILE A CA 1
ATOM 859 C C . ILE A 1 117 ? 7.910 -4.628 -9.533 1.00 93.19 117 ILE A C 1
ATOM 861 O O . ILE A 1 117 ? 8.706 -4.265 -10.398 1.00 93.19 117 ILE A O 1
ATOM 865 N N . LEU A 1 118 ? 6.663 -5.018 -9.817 1.00 94.31 118 LEU A N 1
ATOM 866 C CA . LEU A 1 118 ? 6.127 -5.013 -11.181 1.00 94.31 118 LEU A CA 1
ATOM 867 C C . LEU A 1 118 ? 6.120 -3.605 -11.778 1.00 94.31 118 LEU A C 1
ATOM 869 O O . LEU A 1 118 ? 6.581 -3.419 -12.901 1.00 94.31 118 LEU A O 1
ATOM 873 N N . ASP A 1 119 ? 5.641 -2.618 -11.023 1.00 94.94 119 ASP A N 1
ATOM 874 C CA . ASP A 1 119 ? 5.594 -1.228 -11.469 1.00 94.94 119 ASP A CA 1
ATOM 875 C C . ASP A 1 119 ? 7.005 -0.667 -11.691 1.00 94.94 119 ASP A C 1
ATOM 877 O O . ASP A 1 119 ? 7.247 0.042 -12.667 1.00 94.94 119 ASP A O 1
ATOM 881 N N . MET A 1 120 ? 7.965 -1.010 -10.828 1.00 94.06 120 MET A N 1
ATOM 882 C CA . MET A 1 120 ? 9.359 -0.595 -10.984 1.00 94.06 120 MET A CA 1
ATOM 883 C C . MET A 1 120 ? 10.005 -1.223 -12.221 1.00 94.06 120 MET A C 1
ATOM 885 O O . MET A 1 120 ? 10.657 -0.505 -12.976 1.00 94.06 120 MET A O 1
ATOM 889 N N . ALA A 1 121 ? 9.769 -2.512 -12.474 1.00 94.44 121 ALA A N 1
ATOM 890 C CA . ALA A 1 121 ? 10.231 -3.179 -13.688 1.00 94.44 121 ALA A CA 1
ATOM 891 C C . ALA A 1 121 ? 9.564 -2.598 -14.946 1.00 94.44 121 ALA A C 1
ATOM 893 O O . ALA A 1 121 ? 10.222 -2.428 -15.969 1.00 94.44 121 ALA A O 1
ATOM 894 N N . ALA A 1 122 ? 8.278 -2.237 -14.878 1.00 94.44 122 ALA A N 1
ATOM 895 C CA . ALA A 1 122 ? 7.572 -1.579 -15.975 1.00 94.44 122 ALA A CA 1
ATOM 896 C C . ALA A 1 122 ? 8.147 -0.184 -16.267 1.00 94.44 122 ALA A C 1
ATOM 898 O O . ALA A 1 122 ? 8.396 0.154 -17.422 1.00 94.44 122 ALA A O 1
ATOM 899 N N . LEU A 1 123 ? 8.414 0.621 -15.234 1.00 94.69 123 LEU A N 1
ATOM 900 C CA . LEU A 1 123 ? 9.077 1.919 -15.390 1.00 94.69 123 LEU A CA 1
ATOM 901 C C . LEU A 1 123 ? 10.506 1.767 -15.925 1.00 94.69 123 LEU A C 1
ATOM 903 O O . LEU A 1 123 ? 10.911 2.539 -16.791 1.00 94.69 123 LEU A O 1
ATOM 907 N N . GLY A 1 124 ? 11.254 0.771 -15.446 1.00 92.88 124 GLY A N 1
ATOM 908 C CA . GLY A 1 124 ? 12.577 0.412 -15.954 1.00 92.88 124 GLY A CA 1
ATOM 909 C C . GLY A 1 124 ? 12.550 0.055 -17.435 1.00 92.88 124 GLY A C 1
ATOM 910 O O . GLY A 1 124 ? 13.274 0.648 -18.229 1.00 92.88 124 GLY A O 1
ATOM 911 N N . PHE A 1 125 ? 11.622 -0.811 -17.834 1.00 92.38 125 PHE A N 1
ATOM 912 C CA . PHE A 1 125 ? 11.392 -1.173 -19.230 1.00 92.38 125 PHE A CA 1
ATOM 913 C C . PHE A 1 125 ? 11.073 0.045 -20.114 1.00 92.38 125 PHE A C 1
ATOM 915 O O . PHE A 1 125 ? 11.527 0.128 -21.253 1.00 92.38 125 PHE A O 1
ATOM 922 N N . LEU A 1 126 ? 10.346 1.029 -19.577 1.00 92.19 126 LEU A N 1
ATOM 923 C CA . LEU A 1 126 ? 10.042 2.300 -20.246 1.00 92.19 126 LEU A CA 1
ATOM 924 C C . LEU A 1 126 ? 11.194 3.328 -20.197 1.00 92.19 126 LEU A C 1
ATOM 926 O O . LEU A 1 126 ? 11.008 4.467 -20.622 1.00 92.19 126 LEU A O 1
ATOM 930 N N . GLY A 1 127 ? 12.370 2.965 -19.674 1.00 89.25 127 GLY A N 1
ATOM 931 C CA . GLY A 1 127 ? 13.549 3.837 -19.574 1.00 89.25 127 GLY A CA 1
ATOM 932 C C . GLY A 1 127 ? 13.509 4.846 -18.419 1.00 89.25 127 GLY A C 1
ATOM 933 O O . GLY A 1 127 ? 14.399 5.685 -18.292 1.00 89.25 127 GLY A O 1
ATOM 934 N N . MET A 1 128 ? 12.497 4.761 -17.556 1.00 90.44 128 MET A N 1
ATOM 935 C CA . MET A 1 128 ? 12.244 5.695 -16.451 1.00 90.44 128 MET A CA 1
ATOM 936 C C . MET A 1 128 ? 12.757 5.180 -15.097 1.00 90.44 128 MET A C 1
ATOM 938 O O . MET A 1 128 ? 12.616 5.854 -14.078 1.00 90.44 128 MET A O 1
ATOM 942 N N . GLY A 1 129 ? 13.347 3.984 -15.076 1.00 84.44 129 GLY A N 1
ATOM 943 C CA . GLY A 1 129 ? 13.920 3.363 -13.886 1.00 84.44 129 GLY A CA 1
ATOM 944 C C . GLY A 1 129 ? 15.406 3.672 -13.691 1.00 84.44 129 GLY A C 1
ATOM 945 O O . GLY A 1 129 ? 15.865 4.813 -13.805 1.00 84.44 129 GLY A O 1
ATOM 946 N N . ALA A 1 130 ? 16.160 2.628 -13.350 1.00 86.25 130 ALA A N 1
ATOM 947 C CA . ALA A 1 130 ? 17.599 2.695 -13.138 1.00 86.25 130 ALA A CA 1
ATOM 948 C C . ALA A 1 130 ? 18.345 3.201 -14.373 1.00 86.25 130 ALA A C 1
ATOM 950 O O . ALA A 1 130 ? 18.036 2.816 -15.496 1.00 86.25 130 ALA A O 1
ATOM 951 N N . GLN A 1 131 ? 19.349 4.047 -14.154 1.00 86.06 131 GLN A N 1
ATOM 952 C CA . GLN A 1 131 ? 20.200 4.554 -15.227 1.00 86.06 131 GLN A CA 1
ATOM 953 C C . GLN A 1 131 ? 21.548 3.815 -15.211 1.00 86.06 131 GLN A C 1
ATOM 955 O O . GLN A 1 131 ? 22.040 3.476 -14.123 1.00 86.06 131 GLN A O 1
ATOM 960 N N . PRO A 1 132 ? 22.181 3.560 -16.372 1.00 82.44 132 PRO A N 1
ATOM 961 C CA . PRO A 1 132 ? 23.521 2.979 -16.418 1.00 82.44 132 PRO A CA 1
ATOM 962 C C . PRO A 1 132 ? 24.493 3.757 -15.512 1.00 82.44 132 PRO A C 1
ATOM 964 O O . PRO A 1 132 ? 24.446 4.989 -15.499 1.00 82.44 132 PRO A O 1
ATOM 967 N N . PRO A 1 133 ? 25.363 3.088 -14.729 1.00 85.12 133 PRO A N 1
ATOM 968 C CA . PRO A 1 133 ? 25.747 1.670 -14.778 1.00 85.12 133 PRO A CA 1
ATOM 969 C C . PRO A 1 133 ? 24.930 0.742 -13.857 1.00 85.12 133 PRO A C 1
ATOM 971 O O . PRO A 1 133 ? 25.318 -0.408 -13.657 1.00 85.12 133 PRO A O 1
ATOM 974 N N . THR A 1 134 ? 23.849 1.225 -13.237 1.00 86.69 134 THR A N 1
ATOM 975 C CA . THR A 1 134 ? 23.101 0.421 -12.256 1.00 86.69 134 THR A CA 1
ATOM 976 C C . THR A 1 134 ? 22.269 -0.672 -12.943 1.00 86.69 134 THR A C 1
ATOM 978 O O . THR A 1 134 ? 21.473 -0.351 -13.824 1.00 86.69 134 THR A O 1
ATOM 981 N N . PRO A 1 135 ? 22.447 -1.959 -12.581 1.00 86.75 135 PRO A N 1
ATOM 982 C CA . PRO A 1 135 ? 21.700 -3.053 -13.194 1.00 86.75 135 PRO A CA 1
ATOM 983 C C . PRO A 1 135 ? 20.250 -3.084 -12.695 1.00 86.75 135 PRO A C 1
ATOM 985 O O . PRO A 1 135 ? 20.006 -3.001 -11.491 1.00 86.75 135 PRO A O 1
ATOM 988 N N . GLU A 1 136 ? 19.295 -3.258 -13.608 1.00 90.56 136 GLU A N 1
ATOM 989 C CA . GLU A 1 136 ? 17.863 -3.365 -13.306 1.00 90.56 136 GLU A CA 1
ATOM 990 C C . GLU A 1 136 ? 17.185 -4.286 -14.332 1.00 90.56 136 GLU A C 1
ATOM 992 O O . GLU A 1 136 ? 17.547 -4.289 -15.505 1.00 90.56 136 GLU A O 1
ATOM 997 N N . TRP A 1 137 ? 16.258 -5.142 -13.892 1.00 90.94 137 TRP A N 1
ATOM 998 C CA . TRP A 1 137 ? 15.711 -6.203 -14.746 1.00 90.94 137 TRP A CA 1
ATOM 999 C C . TRP A 1 137 ? 14.764 -5.683 -15.832 1.00 90.94 137 TRP A C 1
ATOM 1001 O O . TRP A 1 137 ? 14.729 -6.255 -16.920 1.00 90.94 137 TRP A O 1
ATOM 1011 N N . GLY A 1 138 ? 14.017 -4.612 -15.563 1.00 90.94 138 GLY A N 1
ATOM 1012 C CA . GLY A 1 138 ? 13.152 -3.940 -16.527 1.00 90.94 138 GLY A CA 1
ATOM 1013 C C . GLY A 1 138 ? 13.928 -3.324 -17.690 1.00 90.94 138 GLY A C 1
ATOM 1014 O O . GLY A 1 138 ? 13.597 -3.591 -18.845 1.00 90.94 138 GLY A O 1
ATOM 1015 N N . THR A 1 139 ? 14.985 -2.559 -17.408 1.00 89.56 139 THR A N 1
ATOM 1016 C CA . THR A 1 139 ? 15.870 -1.988 -18.440 1.00 89.56 139 THR A CA 1
ATOM 1017 C C . THR A 1 139 ? 16.628 -3.076 -19.198 1.00 89.56 139 THR A C 1
ATOM 1019 O O . THR A 1 139 ? 16.687 -3.051 -20.424 1.00 89.56 139 THR A O 1
ATOM 1022 N N . MET A 1 140 ? 17.120 -4.106 -18.498 1.00 90.88 140 MET A N 1
ATOM 1023 C CA . MET A 1 140 ? 17.731 -5.269 -19.152 1.00 90.88 140 MET A CA 1
ATOM 1024 C C . MET A 1 140 ? 16.773 -5.944 -20.134 1.00 90.88 140 MET A C 1
ATOM 1026 O O . MET A 1 140 ? 17.212 -6.424 -21.175 1.00 90.88 140 MET A O 1
ATOM 1030 N N . LEU A 1 141 ? 15.477 -5.997 -19.814 1.00 90.06 141 LEU A N 1
ATOM 1031 C CA . LEU A 1 141 ? 14.470 -6.581 -20.690 1.00 90.06 141 LEU A CA 1
ATOM 1032 C C . LEU A 1 141 ? 14.236 -5.720 -21.939 1.00 90.06 141 LEU A C 1
ATOM 1034 O O . LEU A 1 141 ? 14.138 -6.281 -23.029 1.00 90.06 141 LEU A O 1
ATOM 1038 N N . SER A 1 142 ? 14.159 -4.390 -21.808 1.00 90.25 142 SER A N 1
ATOM 1039 C CA . SER A 1 142 ? 13.935 -3.497 -22.954 1.00 90.25 142 SER A CA 1
ATOM 1040 C C . SER A 1 142 ? 15.126 -3.459 -23.916 1.00 90.25 142 SER A C 1
ATOM 1042 O O . SER A 1 142 ? 14.913 -3.505 -25.130 1.00 90.25 142 SER A O 1
ATOM 1044 N N . ASP A 1 143 ? 16.359 -3.492 -23.403 1.00 87.00 143 ASP A N 1
ATOM 1045 C CA . ASP A 1 143 ? 17.592 -3.478 -24.208 1.00 87.00 143 ASP A CA 1
ATOM 1046 C C . ASP A 1 143 ? 17.724 -4.699 -25.136 1.00 87.00 143 ASP A C 1
ATOM 1048 O O . ASP A 1 143 ? 18.315 -4.630 -26.221 1.00 87.00 143 ASP A O 1
ATOM 1052 N N . VAL A 1 144 ? 17.170 -5.842 -24.718 1.00 87.50 144 VAL A N 1
ATOM 1053 C CA . VAL A 1 144 ? 17.387 -7.136 -25.382 1.00 87.50 144 VAL A CA 1
ATOM 1054 C C . VAL A 1 144 ? 16.207 -7.604 -26.232 1.00 87.50 144 VAL A C 1
ATOM 1056 O O . VAL A 1 144 ? 16.322 -8.619 -26.923 1.00 87.50 144 VAL A O 1
ATOM 1059 N N . LEU A 1 145 ? 15.100 -6.849 -26.267 1.00 86.50 145 LEU A N 1
ATOM 1060 C CA . LEU A 1 145 ? 13.914 -7.191 -27.064 1.00 86.50 145 LEU A CA 1
ATOM 1061 C C . LEU A 1 145 ? 14.218 -7.381 -28.552 1.00 86.50 145 LEU A C 1
ATOM 1063 O O . LEU A 1 145 ? 13.679 -8.288 -29.184 1.00 86.50 145 LEU A O 1
ATOM 1067 N N . GLN A 1 146 ? 15.113 -6.568 -29.111 1.00 86.88 146 GLN A N 1
ATOM 1068 C CA . GLN A 1 146 ? 15.514 -6.675 -30.518 1.00 86.88 146 GLN A CA 1
ATOM 1069 C C . GLN A 1 146 ? 16.214 -8.004 -30.852 1.00 86.88 146 GLN A C 1
ATOM 1071 O O . GLN A 1 146 ? 16.214 -8.432 -32.004 1.00 86.88 146 GLN A O 1
ATOM 1076 N N . PHE A 1 147 ? 16.771 -8.692 -29.851 1.00 86.50 147 PHE A N 1
ATOM 1077 C CA . PHE A 1 147 ? 17.432 -9.986 -30.012 1.00 86.50 147 PHE A CA 1
ATOM 1078 C C . PHE A 1 147 ? 16.504 -11.172 -29.730 1.00 86.50 147 PHE A C 1
ATOM 1080 O O . PHE A 1 147 ? 16.960 -12.309 -29.804 1.00 86.50 147 PHE A O 1
ATOM 1087 N N . ALA A 1 148 ? 15.214 -10.955 -29.449 1.00 83.88 148 ALA A N 1
ATOM 1088 C CA . ALA A 1 148 ? 14.287 -12.015 -29.043 1.00 83.88 148 ALA A CA 1
ATOM 1089 C C . ALA A 1 148 ? 14.207 -13.188 -30.038 1.00 83.88 148 ALA A C 1
ATOM 1091 O O . ALA A 1 148 ? 14.089 -14.339 -29.623 1.00 83.88 148 ALA A O 1
ATOM 1092 N N . GLN A 1 149 ? 14.295 -12.911 -31.344 1.00 84.50 149 GLN A N 1
ATOM 1093 C CA . GLN A 1 149 ? 14.252 -13.948 -32.384 1.00 84.50 149 GLN A CA 1
ATOM 1094 C C . GLN A 1 149 ? 15.568 -14.728 -32.504 1.00 84.50 149 GLN A C 1
ATOM 1096 O O . GLN A 1 149 ? 15.551 -15.920 -32.797 1.00 84.50 149 GLN A O 1
ATOM 1101 N N . SER A 1 150 ? 16.702 -14.070 -32.255 1.00 88.50 150 SER A N 1
ATOM 1102 C CA . SER A 1 150 ? 18.038 -14.661 -32.406 1.00 88.50 150 SER A CA 1
ATOM 1103 C C . SER A 1 150 ? 18.534 -15.335 -31.123 1.00 88.50 150 SER A C 1
ATOM 1105 O O . SER A 1 150 ? 19.276 -16.311 -31.177 1.00 88.50 150 SER A O 1
ATOM 1107 N N . ALA A 1 151 ? 18.136 -14.809 -29.966 1.00 88.50 151 ALA A N 1
ATOM 1108 C CA . ALA A 1 151 ? 18.611 -15.195 -28.645 1.00 88.50 151 ALA A CA 1
ATOM 1109 C C . ALA A 1 151 ? 17.478 -15.065 -27.611 1.00 88.50 151 ALA A C 1
ATOM 1111 O O . ALA A 1 151 ? 17.530 -14.260 -26.679 1.00 88.50 151 ALA A O 1
ATOM 1112 N N . TRP A 1 152 ? 16.434 -15.881 -27.778 1.00 88.88 152 TRP A N 1
ATOM 1113 C CA . TRP A 1 152 ? 15.221 -15.878 -26.944 1.00 88.88 152 TRP A CA 1
ATOM 1114 C C . TRP A 1 152 ? 15.500 -15.987 -25.433 1.00 88.88 152 TRP A C 1
ATOM 1116 O O . TRP A 1 152 ? 14.760 -15.436 -24.614 1.00 88.88 152 TRP A O 1
ATOM 1126 N N . TRP A 1 153 ? 16.588 -16.658 -25.041 1.00 89.75 153 TRP A N 1
ATOM 1127 C CA . TRP A 1 153 ? 16.970 -16.835 -23.638 1.00 89.75 153 TRP A CA 1
ATOM 1128 C C . TRP A 1 153 ? 17.318 -15.513 -22.944 1.00 89.75 153 TRP A C 1
ATOM 1130 O O . TRP A 1 153 ? 17.039 -15.363 -21.757 1.00 89.75 153 TRP A O 1
ATOM 1140 N N . VAL A 1 154 ? 17.867 -14.537 -23.675 1.00 86.69 154 VAL A N 1
ATOM 1141 C CA . VAL A 1 154 ? 18.302 -13.245 -23.116 1.00 86.69 154 VAL A CA 1
ATOM 1142 C C . VAL A 1 154 ? 17.106 -12.414 -22.640 1.00 86.69 154 VAL A C 1
ATOM 1144 O O . VAL A 1 154 ? 17.202 -11.729 -21.631 1.00 86.69 154 VAL A O 1
ATOM 1147 N N . VAL A 1 155 ? 15.957 -12.541 -23.308 1.00 88.44 155 VAL A N 1
ATOM 1148 C CA . VAL A 1 155 ? 14.676 -11.943 -22.885 1.00 88.44 155 VAL A CA 1
ATOM 1149 C C . VAL A 1 155 ? 14.021 -12.778 -21.778 1.00 88.44 155 VAL A C 1
ATOM 1151 O O . VAL A 1 155 ? 13.436 -12.246 -20.835 1.00 88.44 155 VAL A O 1
ATOM 1154 N N . THR A 1 156 ? 14.124 -14.105 -21.877 1.00 90.00 156 THR A N 1
ATOM 1155 C CA . THR A 1 156 ? 13.401 -15.031 -20.994 1.00 90.00 156 THR A CA 1
ATOM 1156 C C . THR A 1 156 ? 13.919 -14.993 -19.556 1.00 90.00 156 THR A C 1
ATOM 1158 O O . THR A 1 156 ? 13.111 -15.011 -18.631 1.00 90.00 156 THR A O 1
ATOM 1161 N N . PHE A 1 157 ? 15.236 -14.916 -19.334 1.00 91.50 157 PHE A N 1
ATOM 1162 C CA . PHE A 1 157 ? 15.793 -14.949 -17.975 1.00 91.50 157 PHE A CA 1
ATOM 1163 C C . PHE A 1 157 ? 15.391 -13.743 -17.106 1.00 91.50 157 PHE A C 1
ATOM 1165 O O . PHE A 1 157 ? 14.898 -13.984 -16.000 1.00 91.50 157 PHE A O 1
ATOM 1172 N N . PRO A 1 158 ? 15.519 -12.476 -17.558 1.00 91.31 158 PRO A N 1
ATOM 1173 C CA . PRO A 1 158 ? 15.033 -11.327 -16.791 1.00 91.31 158 PRO A CA 1
ATOM 1174 C C . PRO A 1 158 ? 13.524 -11.393 -16.530 1.00 91.31 158 PRO A C 1
ATOM 1176 O O . PRO A 1 158 ? 13.080 -11.165 -15.405 1.00 91.31 158 PRO A O 1
ATOM 1179 N N . GLY A 1 159 ? 12.733 -11.787 -17.538 1.00 92.06 159 GLY A N 1
ATOM 1180 C CA . GLY A 1 159 ? 11.285 -11.946 -17.387 1.00 92.06 159 GLY A CA 1
ATOM 1181 C C . GLY A 1 159 ? 10.908 -13.011 -16.352 1.00 92.06 159 GLY A C 1
ATOM 1182 O O . GLY A 1 159 ? 10.043 -12.782 -15.506 1.00 92.06 159 GLY A O 1
ATOM 1183 N N . LEU A 1 160 ? 11.594 -14.156 -16.365 1.00 94.56 160 LEU A N 1
ATOM 1184 C CA . LEU A 1 160 ? 11.373 -15.239 -15.408 1.00 94.56 160 LEU A CA 1
ATOM 1185 C C . LEU A 1 160 ? 11.826 -14.856 -13.990 1.00 94.56 160 LEU A C 1
ATOM 1187 O O . LEU A 1 160 ? 11.159 -15.221 -13.026 1.00 94.56 160 LEU A O 1
ATOM 1191 N N . ALA A 1 161 ? 12.909 -14.087 -13.847 1.00 93.62 161 ALA A N 1
ATOM 1192 C CA . ALA A 1 161 ? 13.367 -13.576 -12.555 1.00 93.62 161 ALA A CA 1
ATOM 1193 C C 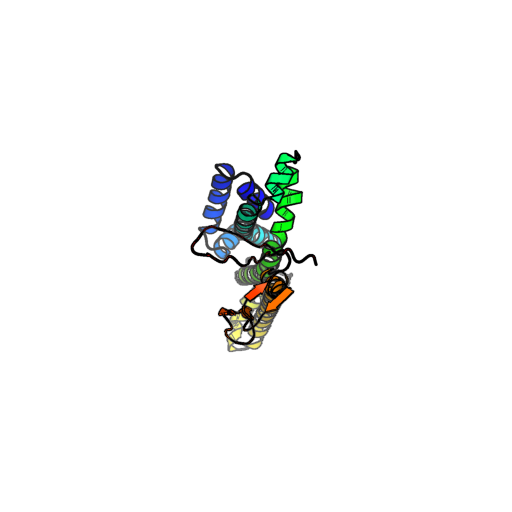. ALA A 1 161 ? 12.330 -12.645 -11.903 1.00 93.62 161 ALA A C 1
ATOM 1195 O O . ALA A 1 161 ? 11.991 -12.830 -10.728 1.00 93.62 161 ALA A O 1
ATOM 1196 N N . ILE A 1 162 ? 11.774 -11.698 -12.673 1.00 94.00 162 ILE A N 1
ATOM 1197 C CA . ILE A 1 162 ? 10.674 -10.829 -12.225 1.00 94.00 162 ILE A CA 1
ATOM 1198 C C . ILE A 1 162 ? 9.459 -11.682 -11.844 1.00 94.00 162 ILE A C 1
ATOM 1200 O O . ILE A 1 162 ? 8.943 -11.547 -10.735 1.00 94.00 162 ILE A O 1
ATOM 1204 N N . LEU A 1 163 ? 9.036 -12.598 -12.725 1.00 95.31 163 LEU A N 1
ATOM 1205 C CA . LEU A 1 163 ? 7.874 -13.460 -12.502 1.00 95.31 163 LEU A CA 1
ATOM 1206 C C . LEU A 1 163 ? 8.005 -14.280 -11.216 1.00 95.31 163 LEU A C 1
ATOM 1208 O O . LEU A 1 163 ? 7.086 -14.279 -10.401 1.00 95.31 163 LEU A O 1
ATOM 1212 N N . LEU A 1 164 ? 9.137 -14.957 -11.011 1.00 96.38 164 LEU A N 1
ATOM 1213 C CA . LEU A 1 164 ? 9.357 -15.791 -9.828 1.00 96.38 164 LEU A CA 1
ATOM 1214 C C . LEU A 1 164 ? 9.401 -14.963 -8.547 1.00 96.38 164 LEU A C 1
ATOM 1216 O O . LEU A 1 164 ? 8.847 -15.381 -7.534 1.00 96.38 164 LEU A O 1
ATOM 1220 N N . THR A 1 165 ? 10.021 -13.785 -8.596 1.00 94.56 165 THR A N 1
ATOM 1221 C CA . THR A 1 165 ? 10.115 -12.890 -7.440 1.00 94.56 165 THR A CA 1
ATOM 1222 C C . THR A 1 165 ? 8.727 -12.393 -7.044 1.00 94.56 165 THR A C 1
ATOM 1224 O O . THR A 1 165 ? 8.323 -12.515 -5.890 1.00 94.56 165 THR A O 1
ATOM 1227 N N . VAL A 1 166 ? 7.954 -11.902 -8.012 1.00 95.06 166 VAL A N 1
ATOM 1228 C CA . VAL A 1 166 ? 6.585 -11.425 -7.793 1.00 95.06 166 VAL A CA 1
ATOM 1229 C C . VAL A 1 166 ? 5.686 -12.557 -7.306 1.00 95.06 166 VAL A C 1
ATOM 1231 O O . VAL A 1 166 ? 4.912 -12.360 -6.371 1.00 95.06 166 VAL A O 1
ATOM 1234 N N . LEU A 1 167 ? 5.795 -13.750 -7.892 1.00 95.38 167 LEU A N 1
ATOM 1235 C CA . LEU A 1 167 ? 5.037 -14.919 -7.455 1.00 95.38 167 LEU A CA 1
ATOM 1236 C C . LEU A 1 167 ? 5.377 -15.297 -6.008 1.00 95.38 167 LEU A C 1
ATOM 1238 O O . LEU A 1 167 ? 4.469 -15.509 -5.211 1.00 95.38 167 LEU A O 1
ATOM 1242 N N . ALA A 1 168 ? 6.661 -15.331 -5.645 1.00 94.75 168 ALA A N 1
ATOM 1243 C CA . ALA A 1 168 ? 7.098 -15.661 -4.291 1.00 94.75 168 ALA A CA 1
ATOM 1244 C C . ALA A 1 168 ? 6.538 -14.680 -3.247 1.00 94.75 168 ALA A C 1
ATOM 1246 O O . ALA A 1 168 ? 6.001 -15.115 -2.228 1.00 94.75 168 ALA A O 1
ATOM 1247 N N . PHE A 1 169 ? 6.595 -13.369 -3.513 1.00 92.75 169 PHE A N 1
ATOM 1248 C CA . PHE A 1 169 ? 6.034 -12.363 -2.606 1.00 92.75 169 PHE A CA 1
ATOM 1249 C C . PHE A 1 169 ? 4.501 -12.381 -2.557 1.00 92.75 169 PHE A C 1
ATOM 1251 O O . PHE A 1 169 ? 3.933 -12.171 -1.485 1.00 92.75 169 PHE A O 1
ATOM 1258 N N . ASN A 1 170 ? 3.817 -12.671 -3.671 1.00 93.06 170 ASN A N 1
ATOM 1259 C CA . ASN A 1 170 ? 2.362 -12.853 -3.663 1.00 93.06 170 ASN A CA 1
ATOM 1260 C C . ASN A 1 170 ? 1.953 -14.063 -2.815 1.00 93.06 170 ASN A C 1
ATOM 1262 O O . ASN A 1 170 ? 1.132 -13.911 -1.918 1.00 93.06 170 ASN A O 1
ATOM 1266 N N . LEU A 1 171 ? 2.588 -15.224 -3.015 1.00 94.00 171 LEU A N 1
ATOM 1267 C CA . LEU A 1 171 ? 2.312 -16.429 -2.224 1.00 94.00 171 LEU A CA 1
ATOM 1268 C C . LEU A 1 171 ? 2.620 -16.226 -0.734 1.00 94.00 171 LEU A C 1
ATOM 1270 O O . LEU A 1 171 ? 1.865 -16.679 0.123 1.00 94.00 171 LEU A O 1
ATOM 1274 N N . MET A 1 172 ? 3.706 -15.517 -0.411 1.00 93.44 172 MET A N 1
ATOM 1275 C CA . MET A 1 172 ? 4.017 -15.129 0.967 1.00 93.44 172 MET A CA 1
ATOM 1276 C C . MET A 1 172 ? 2.931 -14.217 1.556 1.00 93.44 172 MET A C 1
ATOM 1278 O O . MET A 1 172 ? 2.533 -14.404 2.705 1.00 93.44 172 MET A O 1
ATOM 1282 N N . GLY A 1 173 ? 2.441 -13.248 0.779 1.00 91.00 173 GLY A N 1
ATOM 1283 C CA . GLY A 1 173 ? 1.367 -12.344 1.187 1.00 91.00 173 GLY A CA 1
ATOM 1284 C C . GLY A 1 173 ? 0.039 -13.057 1.418 1.00 91.00 173 GLY A C 1
ATOM 1285 O O . GLY A 1 173 ? -0.637 -12.763 2.403 1.00 91.00 173 GLY A O 1
ATOM 1286 N N . ASP A 1 174 ? -0.297 -14.027 0.572 1.00 90.62 174 ASP A N 1
ATOM 1287 C CA . ASP A 1 174 ? -1.475 -14.878 0.744 1.00 90.62 174 ASP A CA 1
ATOM 1288 C C . ASP A 1 174 ? -1.345 -15.755 1.996 1.00 90.62 174 ASP A C 1
ATOM 1290 O O . ASP A 1 174 ? -2.249 -15.775 2.827 1.00 90.62 174 ASP A O 1
ATOM 1294 N N . GLY A 1 175 ? -0.183 -16.377 2.225 1.00 90.50 175 GLY A N 1
ATOM 1295 C CA . GLY A 1 175 ? 0.069 -17.130 3.458 1.00 90.50 175 GLY A CA 1
ATOM 1296 C C . GLY A 1 175 ? -0.017 -16.262 4.721 1.00 90.50 175 GLY A C 1
ATOM 1297 O O . GLY A 1 175 ? -0.556 -16.689 5.743 1.00 90.50 175 GLY A O 1
ATOM 1298 N N . LEU A 1 176 ? 0.466 -15.017 4.657 1.00 90.38 176 LEU A N 1
ATOM 1299 C CA . LEU A 1 176 ? 0.355 -14.047 5.749 1.00 90.38 176 LEU A CA 1
ATOM 1300 C C . LEU A 1 176 ? -1.095 -13.609 5.980 1.00 90.38 176 LEU A C 1
ATOM 1302 O O . LEU A 1 176 ? -1.518 -13.460 7.125 1.00 90.38 176 LEU A O 1
ATOM 1306 N N . ARG A 1 177 ? -1.865 -13.428 4.904 1.00 87.75 177 ARG A N 1
ATOM 1307 C CA . ARG A 1 177 ? -3.301 -13.153 4.969 1.00 87.75 177 ARG A CA 1
ATOM 1308 C C . ARG A 1 177 ? -4.050 -14.286 5.640 1.00 87.75 177 ARG A C 1
ATOM 1310 O O . ARG A 1 177 ? -4.839 -14.011 6.537 1.00 87.75 177 ARG A O 1
ATOM 1317 N N . ASP A 1 178 ? -3.775 -15.520 5.244 1.00 88.44 178 ASP A N 1
ATOM 1318 C CA . ASP A 1 178 ? -4.406 -16.700 5.822 1.00 88.44 178 ASP A CA 1
ATOM 1319 C C . ASP A 1 178 ? -4.061 -16.825 7.312 1.00 88.44 178 ASP A C 1
ATOM 1321 O O . ASP A 1 178 ? -4.940 -17.060 8.136 1.00 88.44 178 ASP A O 1
ATOM 1325 N N . ALA A 1 179 ? -2.806 -16.577 7.698 1.00 86.69 179 ALA A N 1
ATOM 1326 C CA . ALA A 1 179 ? -2.392 -16.596 9.102 1.00 86.69 179 ALA A CA 1
ATOM 1327 C C . ALA A 1 179 ? -3.043 -15.487 9.953 1.00 86.69 179 ALA A C 1
ATOM 1329 O O . ALA A 1 179 ? -3.260 -15.675 11.151 1.00 86.69 179 ALA A O 1
ATOM 1330 N N . LEU A 1 180 ? -3.335 -14.331 9.349 1.00 83.94 180 LEU A N 1
ATOM 1331 C CA . LEU A 1 180 ? -3.926 -13.171 10.018 1.00 83.94 180 LEU A CA 1
ATOM 1332 C C . LEU A 1 180 ? -5.456 -13.108 9.909 1.00 83.94 180 LEU A C 1
ATOM 1334 O O . LEU A 1 180 ? -6.047 -12.244 10.556 1.00 83.94 180 LEU A O 1
ATOM 1338 N N . ASP A 1 181 ? -6.111 -13.980 9.131 1.00 78.44 181 ASP A N 1
ATOM 1339 C CA . ASP A 1 181 ? -7.573 -14.008 9.025 1.00 78.44 181 ASP A CA 1
ATOM 1340 C C . ASP A 1 181 ? -8.194 -14.651 10.287 1.00 78.44 181 ASP A C 1
ATOM 1342 O O . ASP A 1 181 ? -8.104 -15.868 10.499 1.00 78.44 181 ASP A O 1
ATOM 1346 N N . PRO A 1 182 ? -8.886 -13.871 11.142 1.00 60.34 182 PRO A N 1
ATOM 1347 C CA . PRO A 1 182 ? -9.484 -14.380 12.374 1.00 60.34 182 PRO A CA 1
ATOM 1348 C C . PRO A 1 182 ? -10.604 -15.404 12.128 1.00 60.34 182 PRO A C 1
ATOM 1350 O O . PRO A 1 182 ? -10.969 -16.143 13.049 1.00 60.34 182 PRO A O 1
ATOM 1353 N N . LYS A 1 183 ? -11.145 -15.517 10.905 1.00 54.59 183 LYS A N 1
ATOM 1354 C CA . LYS A 1 183 ? -12.191 -16.504 10.587 1.00 54.59 183 LYS A CA 1
ATOM 1355 C C . LYS A 1 183 ? -11.697 -17.949 10.635 1.00 54.59 183 LYS A C 1
ATOM 1357 O O . LYS A 1 183 ? -12.507 -18.842 10.876 1.00 54.59 183 LYS A O 1
ATOM 1362 N N . LEU A 1 184 ? -10.394 -18.197 10.507 1.00 48.31 184 LEU A N 1
ATOM 1363 C CA . LEU A 1 184 ? -9.834 -19.538 10.715 1.00 48.31 184 LEU A CA 1
ATOM 1364 C C . LEU A 1 184 ? -9.738 -19.900 12.207 1.00 48.31 184 LEU A C 1
ATOM 1366 O O . LEU A 1 184 ? -9.853 -21.073 12.563 1.00 48.31 184 LEU A O 1
ATOM 1370 N N . SER A 1 185 ? -9.644 -18.902 13.092 1.00 44.00 185 SER A N 1
ATOM 1371 C CA . SER A 1 185 ? -9.746 -19.095 14.546 1.00 44.00 185 SER A CA 1
ATOM 1372 C C . SER A 1 185 ? -11.193 -19.338 14.995 1.00 44.00 185 SER A C 1
ATOM 1374 O O . SER A 1 185 ? -11.438 -20.107 15.922 1.00 44.00 185 SER A O 1
ATOM 1376 N N . SER A 1 186 ? -12.186 -18.795 14.279 1.00 44.03 186 SER A N 1
ATOM 1377 C CA . SER A 1 186 ? -13.608 -19.079 14.544 1.00 44.03 186 SER A CA 1
ATOM 1378 C C . SER A 1 186 ? -13.981 -20.556 14.364 1.00 44.03 186 SER A C 1
ATOM 1380 O O . SER A 1 186 ? -14.921 -21.006 15.012 1.00 44.03 186 SER A O 1
ATOM 1382 N N . LYS A 1 187 ? -13.243 -21.331 13.554 1.00 44.25 187 LYS A N 1
ATOM 1383 C CA . LYS A 1 187 ? -13.409 -22.797 13.505 1.00 44.25 187 LYS A CA 1
ATOM 1384 C C . LYS A 1 187 ? -12.803 -23.515 14.717 1.00 44.25 187 LYS A C 1
ATOM 1386 O O . LYS A 1 187 ? -13.148 -24.659 14.979 1.00 44.25 187 LYS A O 1
ATOM 1391 N N . ARG A 1 188 ? -11.925 -22.861 15.491 1.00 45.00 188 ARG A N 1
ATOM 1392 C CA . ARG A 1 188 ? -11.381 -23.394 16.755 1.00 45.00 188 ARG A CA 1
ATOM 1393 C C . ARG A 1 188 ? -12.346 -23.191 17.932 1.00 45.00 188 ARG A C 1
ATOM 1395 O O . ARG A 1 188 ? -12.308 -23.976 18.871 1.00 45.00 188 ARG A O 1
ATOM 1402 N N . PHE A 1 189 ? -13.237 -22.198 17.858 1.00 47.50 189 PHE A N 1
ATOM 1403 C CA . PHE A 1 189 ? -14.282 -21.936 18.863 1.00 47.50 189 PHE A CA 1
ATOM 1404 C C . PHE A 1 189 ? -15.640 -22.592 18.548 1.00 47.50 189 PHE A C 1
ATOM 1406 O O . PHE A 1 189 ? -16.593 -22.432 19.304 1.00 47.50 189 PHE A O 1
ATOM 1413 N N . GLU A 1 190 ? -15.718 -23.400 17.489 1.00 52.38 190 GLU A N 1
ATOM 1414 C CA . GLU A 1 190 ? -16.809 -24.361 17.256 1.00 52.38 190 GLU A CA 1
ATOM 1415 C C . GLU A 1 190 ? -16.682 -25.633 18.121 1.00 52.38 190 GLU A C 1
ATOM 1417 O O . GLU A 1 190 ? -17.355 -26.630 17.874 1.00 52.38 190 GLU A O 1
ATOM 1422 N N . MET A 1 191 ? -15.852 -25.626 19.169 1.00 54.31 191 MET A N 1
ATOM 1423 C CA . MET A 1 191 ? -15.961 -26.633 20.221 1.00 54.31 191 MET A CA 1
ATOM 1424 C C . MET A 1 191 ? -17.197 -26.303 21.057 1.00 54.31 191 MET A C 1
ATOM 1426 O O . MET A 1 191 ? -17.126 -25.556 22.032 1.00 54.31 191 MET A O 1
ATOM 1430 N N . ALA A 1 192 ? -18.349 -26.840 20.648 1.00 58.25 192 ALA A N 1
ATOM 1431 C CA . ALA A 1 192 ? -19.474 -27.013 21.554 1.00 58.25 192 ALA A CA 1
ATOM 1432 C C . ALA A 1 192 ? -18.928 -27.584 22.871 1.00 58.25 192 ALA A C 1
ATOM 1434 O O . ALA A 1 192 ? -18.250 -28.612 22.862 1.00 58.25 192 ALA A O 1
ATOM 1435 N N . LEU A 1 193 ? -19.187 -26.904 23.989 1.00 70.12 193 LEU A N 1
ATOM 1436 C CA . LEU A 1 193 ? -18.775 -27.397 25.303 1.00 70.12 193 LEU A CA 1
ATOM 1437 C C . LEU A 1 193 ? -19.501 -28.714 25.603 1.00 70.12 193 LEU A C 1
ATOM 1439 O O . LEU A 1 193 ? -18.939 -29.632 26.192 1.00 70.12 193 LEU A O 1
ATOM 1443 N N . LEU A 1 194 ? -20.755 -28.795 25.159 1.00 71.50 194 LEU A N 1
ATOM 1444 C CA . LEU A 1 194 ? -21.604 -29.964 25.272 1.00 71.50 194 LEU A CA 1
ATOM 1445 C C . LEU A 1 194 ? -22.412 -30.114 23.984 1.00 71.50 194 LEU A C 1
ATOM 1447 O O . LEU A 1 194 ? -23.131 -29.193 23.591 1.00 71.50 194 LEU A O 1
ATOM 1451 N N . ASN A 1 195 ? -22.305 -31.276 23.346 1.00 78.94 195 ASN A N 1
ATOM 1452 C CA . ASN A 1 195 ? -23.186 -31.668 22.255 1.00 78.94 195 ASN A CA 1
ATOM 1453 C C . ASN A 1 195 ? -24.141 -32.753 22.760 1.00 78.94 195 ASN A C 1
ATOM 1455 O O . ASN A 1 195 ? -23.690 -33.759 23.310 1.00 78.94 195 ASN A O 1
ATOM 1459 N N . VAL A 1 196 ? -25.446 -32.534 22.608 1.00 75.12 196 VAL A N 1
ATOM 1460 C CA . VAL A 1 196 ? -26.484 -33.480 23.019 1.00 75.12 196 VAL A CA 1
ATOM 1461 C C . VAL A 1 196 ? -27.233 -33.931 21.775 1.00 75.12 196 VAL A C 1
ATOM 1463 O O . VAL A 1 196 ? -27.976 -33.158 21.174 1.00 75.12 196 VAL A O 1
ATOM 1466 N N . ASP A 1 197 ? -27.062 -35.200 21.415 1.00 81.00 197 ASP A N 1
ATOM 1467 C CA . ASP A 1 197 ? -27.735 -35.815 20.275 1.00 81.00 197 ASP A CA 1
ATOM 1468 C C . ASP A 1 197 ? -28.970 -36.603 20.726 1.00 81.00 197 ASP A C 1
ATOM 1470 O O . ASP A 1 197 ? -28.901 -37.443 21.623 1.00 81.00 197 ASP A O 1
ATOM 1474 N N . LYS A 1 198 ? -30.105 -36.370 20.053 1.00 82.75 198 LYS A N 1
ATOM 1475 C CA . LYS A 1 198 ? -31.365 -37.118 20.228 1.00 82.75 198 LYS A CA 1
ATOM 1476 C C . LYS A 1 198 ? -31.853 -37.198 21.686 1.00 82.75 198 LYS A C 1
ATOM 1478 O O . LYS A 1 198 ? -32.311 -38.256 22.125 1.00 82.75 198 LYS A O 1
ATOM 1483 N N . LEU A 1 199 ? -31.822 -36.084 22.418 1.00 79.25 199 LEU A N 1
ATOM 1484 C CA . LEU A 1 199 ? -32.356 -36.013 23.777 1.00 79.25 199 LEU A CA 1
ATOM 1485 C C . LEU A 1 199 ? -33.828 -36.441 23.788 1.00 79.25 199 LEU A C 1
ATOM 1487 O O . LEU A 1 199 ? -34.651 -35.902 23.044 1.00 79.25 199 LEU A O 1
ATOM 1491 N N . SER A 1 200 ? -34.156 -37.397 24.655 1.00 78.75 200 SER A N 1
ATOM 1492 C CA . SER A 1 200 ? -35.536 -37.778 24.942 1.00 78.75 200 SER A CA 1
ATOM 1493 C C . SER A 1 200 ? -35.770 -37.807 26.447 1.00 78.75 200 SER A C 1
ATOM 1495 O O . SER A 1 200 ? -34.947 -38.327 27.196 1.00 78.75 200 SER A O 1
ATOM 1497 N N . VAL A 1 201 ? -36.869 -37.199 26.889 1.00 77.38 201 VAL A N 1
ATOM 1498 C CA . VAL A 1 201 ? -37.238 -37.089 28.306 1.00 77.38 201 VAL A CA 1
ATOM 1499 C C . VAL A 1 201 ? -38.650 -37.627 28.475 1.00 77.38 201 VAL A C 1
ATOM 1501 O O . VAL A 1 201 ? -39.576 -37.194 27.785 1.00 77.38 201 VAL A O 1
ATOM 1504 N N . HIS A 1 202 ? -38.800 -38.571 29.400 1.00 78.25 202 HIS A N 1
ATOM 1505 C CA . HIS A 1 202 ? -40.053 -39.240 29.727 1.00 78.25 202 HIS A CA 1
ATOM 1506 C C . HIS A 1 202 ? -40.410 -38.956 31.195 1.00 78.25 202 HIS A C 1
ATOM 1508 O O . HIS A 1 202 ? -39.540 -39.008 32.060 1.00 78.25 202 HIS A O 1
ATOM 1514 N N . PHE A 1 203 ? -41.675 -38.647 31.472 1.00 68.81 203 PHE A N 1
ATOM 1515 C CA . PHE A 1 203 ? -42.238 -38.432 32.808 1.00 68.81 203 PHE A CA 1
ATOM 1516 C C . PHE A 1 203 ? -43.422 -39.375 33.024 1.00 68.81 203 PHE A C 1
ATOM 1518 O O . PHE A 1 203 ? -44.200 -39.586 32.103 1.00 68.81 203 PHE A O 1
ATOM 1525 N N . GLY A 1 204 ? -43.602 -39.901 34.233 1.00 65.75 204 GLY A N 1
ATOM 1526 C CA . GLY A 1 204 ? -44.706 -40.810 34.568 1.00 65.75 204 GLY A CA 1
ATOM 1527 C C . GLY A 1 204 ? -44.213 -42.116 35.187 1.00 65.75 204 GLY A C 1
ATOM 1528 O O . GLY A 1 204 ? -43.036 -42.450 35.071 1.00 65.75 204 GLY A O 1
ATOM 1529 N N . ASP A 1 205 ? -45.111 -42.813 35.879 1.00 63.31 205 ASP A N 1
ATOM 1530 C CA . ASP A 1 205 ? -44.861 -44.141 36.453 1.00 63.31 205 ASP A CA 1
ATOM 1531 C C . ASP A 1 205 ? -44.916 -45.224 35.357 1.00 63.31 205 ASP A C 1
ATOM 1533 O O . ASP A 1 205 ? -45.474 -44.977 34.282 1.00 63.31 205 ASP A O 1
ATOM 1537 N N . GLU A 1 206 ? -44.352 -46.411 35.619 1.00 59.28 206 GLU A N 1
ATOM 1538 C CA . GLU A 1 206 ? -44.050 -47.494 34.652 1.00 59.28 206 GLU A CA 1
ATOM 1539 C C . GLU A 1 206 ? -45.207 -47.889 33.708 1.00 59.28 206 GLU A C 1
ATOM 1541 O O . GLU A 1 206 ? -44.984 -48.492 32.659 1.00 59.28 206 GLU A O 1
ATOM 1546 N N . SER A 1 207 ? -46.444 -47.524 34.042 1.00 60.12 207 SER A N 1
ATOM 1547 C CA . SER A 1 207 ? -47.662 -47.848 33.300 1.00 60.12 207 SER A CA 1
ATOM 1548 C C . SER A 1 207 ? -48.092 -46.813 32.244 1.00 60.12 207 SER A C 1
ATOM 1550 O O . SER A 1 207 ? -48.862 -47.173 31.352 1.00 60.12 207 SER A O 1
ATOM 1552 N N . ALA A 1 208 ? -47.610 -45.560 32.279 1.00 59.88 208 ALA A N 1
ATOM 1553 C CA . ALA A 1 208 ? -47.982 -44.527 31.296 1.00 59.88 208 ALA A CA 1
ATOM 1554 C C . ALA A 1 208 ? -46.915 -43.415 31.137 1.00 59.88 208 ALA A C 1
ATOM 1556 O O . ALA A 1 208 ? -47.083 -42.311 31.664 1.00 59.88 208 ALA A O 1
ATOM 1557 N N . PRO A 1 209 ? -45.819 -43.655 30.392 1.00 66.00 209 PRO A N 1
ATOM 1558 C CA . PRO A 1 209 ? -44.782 -42.648 30.190 1.00 66.00 209 PRO A CA 1
ATOM 1559 C C . PRO A 1 209 ? -45.257 -41.527 29.250 1.00 66.00 209 PRO A C 1
ATOM 1561 O O . PRO A 1 209 ? -45.439 -41.719 28.048 1.00 66.00 209 PRO A O 1
ATOM 1564 N N . PHE A 1 210 ? -45.394 -40.319 29.787 1.00 68.56 210 PHE A N 1
ATOM 1565 C CA . PHE A 1 210 ? -45.566 -39.082 29.035 1.00 68.56 210 PHE A CA 1
ATOM 1566 C C . PHE A 1 210 ? -44.223 -38.614 28.464 1.00 68.56 210 PHE A C 1
ATOM 1568 O O . PHE A 1 210 ? -43.244 -38.430 29.187 1.00 68.56 210 PHE A O 1
ATOM 1575 N N . ARG A 1 211 ? -44.154 -38.399 27.149 1.00 66.62 211 ARG A N 1
ATOM 1576 C CA . ARG A 1 211 ? -42.925 -37.977 26.467 1.00 66.62 211 ARG A CA 1
ATOM 1577 C C . ARG A 1 211 ? -42.864 -36.453 26.388 1.00 66.62 211 ARG A C 1
ATOM 1579 O O . ARG A 1 211 ? -43.541 -35.855 25.562 1.00 66.62 211 ARG A O 1
ATOM 1586 N N . ALA A 1 212 ? -42.054 -35.833 27.243 1.00 67.25 212 ALA A N 1
ATOM 1587 C CA . ALA A 1 212 ? -41.916 -34.377 27.299 1.00 67.25 212 ALA A CA 1
ATOM 1588 C C . ALA A 1 212 ? -40.958 -33.815 26.238 1.00 67.25 212 ALA A C 1
ATOM 1590 O O . ALA A 1 212 ? -41.155 -32.701 25.766 1.00 67.25 212 ALA A O 1
ATOM 1591 N N . VAL A 1 213 ? -39.927 -34.574 25.855 1.00 70.31 213 VAL A N 1
ATOM 1592 C CA . VAL A 1 213 ? -38.964 -34.198 24.806 1.00 70.31 213 VAL A CA 1
ATOM 1593 C C . VAL A 1 213 ? -38.701 -35.437 23.953 1.00 70.31 213 VAL A C 1
ATOM 1595 O O . VAL A 1 213 ? -38.430 -36.504 24.504 1.00 70.31 213 VAL A O 1
ATOM 1598 N N . ASP A 1 214 ? -38.782 -35.325 22.626 1.00 78.44 214 ASP A N 1
ATOM 1599 C CA . ASP A 1 214 ? -38.451 -36.413 21.695 1.00 78.44 214 ASP A CA 1
ATOM 1600 C C . ASP A 1 214 ? -37.440 -35.937 20.651 1.00 78.44 214 ASP A C 1
ATOM 1602 O O . ASP A 1 214 ? -37.740 -35.064 19.840 1.00 78.44 214 ASP A O 1
ATOM 1606 N N . ARG A 1 215 ? -36.255 -36.558 20.649 1.00 78.62 215 ARG A N 1
ATOM 1607 C CA . ARG A 1 215 ? -35.234 -36.450 19.595 1.00 78.62 215 ARG A CA 1
ATOM 1608 C C . ARG A 1 215 ? -34.774 -35.023 19.277 1.00 78.62 215 ARG A C 1
ATOM 1610 O O . ARG A 1 215 ? -34.418 -34.728 18.137 1.00 78.62 215 ARG A O 1
ATOM 1617 N N . ILE A 1 216 ? -34.689 -34.159 20.285 1.00 74.94 216 ILE A N 1
ATOM 1618 C CA . ILE A 1 216 ? -34.096 -32.829 20.106 1.00 74.94 216 ILE A CA 1
ATOM 1619 C C . ILE A 1 216 ? -32.576 -32.946 20.206 1.00 74.94 216 ILE A C 1
ATOM 1621 O O . ILE A 1 216 ? -32.056 -33.572 21.127 1.00 74.94 216 ILE A O 1
ATOM 1625 N N . SER A 1 217 ? -31.871 -32.359 19.242 1.00 79.44 217 SER A N 1
ATOM 1626 C CA . SER A 1 217 ? -30.407 -32.296 19.245 1.00 79.44 217 SER A CA 1
ATOM 1627 C C . SER A 1 217 ? -29.978 -30.838 19.319 1.00 79.44 217 SER A C 1
ATOM 1629 O O . SER A 1 217 ? -30.541 -30.002 18.609 1.00 79.44 217 SER A O 1
ATOM 1631 N N . TYR A 1 218 ? -29.034 -30.523 20.201 1.00 77.00 218 TYR A N 1
ATOM 1632 C CA . TYR A 1 218 ? -28.543 -29.160 20.384 1.00 77.00 218 TYR A CA 1
ATOM 1633 C C . TYR A 1 218 ? -27.116 -29.139 20.934 1.00 77.00 218 TYR A C 1
ATOM 1635 O O . TYR A 1 218 ? -26.662 -30.069 21.600 1.00 77.00 218 TYR A O 1
ATOM 1643 N N . SER A 1 219 ? -26.428 -28.030 20.677 1.00 78.06 219 SER A N 1
ATOM 1644 C CA . SER A 1 219 ? -25.074 -27.761 21.152 1.00 78.06 219 SER A CA 1
ATOM 1645 C C . SER A 1 219 ? -25.074 -26.547 22.074 1.00 78.06 219 SER A C 1
ATOM 1647 O O . SER A 1 219 ? -25.659 -25.526 21.716 1.00 78.06 219 SER A O 1
ATOM 1649 N N . VAL A 1 220 ? -24.389 -26.631 23.213 1.00 74.31 22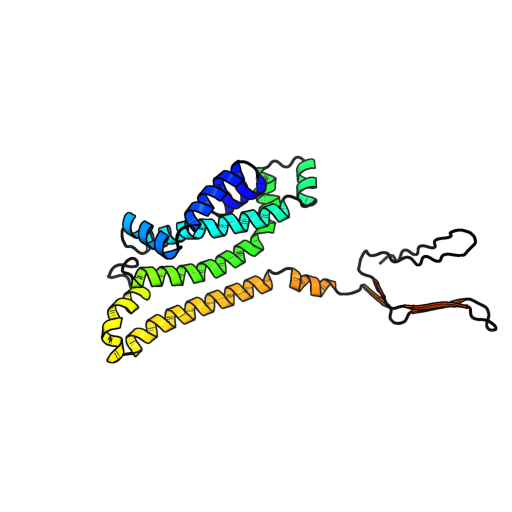0 VAL A N 1
ATOM 1650 C CA . VAL A 1 220 ? -24.203 -25.505 24.142 1.00 74.31 220 VAL A CA 1
ATOM 1651 C C . VAL A 1 220 ? -22.781 -24.976 24.012 1.00 74.31 220 VAL A C 1
ATOM 1653 O O . VAL A 1 220 ? -21.817 -25.735 24.158 1.00 74.31 220 VAL A O 1
ATOM 1656 N N . LYS A 1 221 ? -22.633 -23.677 23.742 1.00 76.44 221 LYS A N 1
ATOM 1657 C CA . LYS A 1 221 ? -21.326 -23.007 23.704 1.00 76.44 221 LYS A CA 1
ATOM 1658 C C . LYS A 1 221 ? -20.896 -22.559 25.102 1.00 76.44 221 LYS A C 1
ATOM 1660 O O . LYS A 1 221 ? -21.711 -22.399 26.008 1.00 76.44 221 LYS A O 1
ATOM 1665 N N . GLN A 1 222 ? -19.599 -22.324 25.287 1.00 65.81 222 GLN A N 1
ATOM 1666 C CA . GLN A 1 222 ? -19.080 -21.778 26.541 1.00 65.81 222 GLN A CA 1
ATOM 1667 C C . GLN A 1 222 ? -19.701 -20.394 26.819 1.00 65.81 222 GLN A C 1
ATOM 1669 O O . GLN A 1 222 ? -19.590 -19.488 25.996 1.00 65.81 222 GLN A O 1
ATOM 1674 N N . GLY A 1 223 ? -20.376 -20.243 27.966 1.00 65.75 223 GLY A N 1
ATOM 1675 C CA . GLY A 1 223 ? -21.085 -19.014 28.357 1.00 65.75 223 GLY A CA 1
ATOM 1676 C C . GLY A 1 223 ? -22.533 -18.896 27.855 1.00 65.75 223 GLY A C 1
ATOM 1677 O O . GLY A 1 223 ? -23.211 -17.926 28.190 1.00 65.75 223 GLY A O 1
ATOM 1678 N N . GLU A 1 224 ? -23.027 -19.870 27.088 1.00 61.56 224 GLU A N 1
ATOM 1679 C CA . GLU A 1 224 ? -24.416 -19.931 26.629 1.00 61.56 224 GLU A CA 1
ATOM 1680 C C . GLU A 1 224 ? -25.295 -20.649 27.668 1.00 61.56 224 GLU A C 1
ATOM 1682 O O . GLU A 1 224 ? -24.921 -21.694 28.201 1.00 61.56 224 GLU A O 1
ATOM 1687 N N . VAL A 1 225 ? -26.470 -20.091 27.975 1.00 65.62 225 VAL A N 1
ATOM 1688 C CA . VAL A 1 225 ? -27.431 -20.692 28.914 1.00 65.62 225 VAL A CA 1
ATOM 1689 C C . VAL A 1 225 ? -28.649 -21.157 28.132 1.00 65.62 225 VAL A C 1
ATOM 1691 O O . VAL A 1 225 ? -29.383 -20.341 27.577 1.00 65.62 225 VAL A O 1
ATOM 1694 N N . VAL A 1 226 ? -28.881 -22.468 28.121 1.00 70.75 226 VAL A N 1
ATOM 1695 C CA . VAL A 1 226 ? -30.067 -23.073 27.508 1.00 70.75 226 VAL A CA 1
ATOM 1696 C C . VAL A 1 226 ? -31.062 -23.433 28.608 1.00 70.75 226 VAL A C 1
ATOM 1698 O O . VAL A 1 226 ? -30.729 -24.153 29.547 1.00 70.75 226 VAL A O 1
ATOM 1701 N N . GLY A 1 227 ? -32.286 -22.916 28.499 1.00 63.47 227 GLY A N 1
ATOM 1702 C CA . GLY A 1 227 ? -33.398 -23.231 29.393 1.00 63.47 227 GLY A CA 1
ATOM 1703 C C . GLY A 1 227 ? -34.479 -24.018 28.661 1.00 63.47 227 GLY A C 1
ATOM 1704 O O . GLY A 1 227 ? -34.781 -23.735 27.504 1.00 63.47 227 GLY A O 1
ATOM 1705 N N . ILE A 1 228 ? -35.084 -24.993 29.337 1.00 64.25 228 ILE A N 1
ATOM 1706 C CA . ILE A 1 228 ? -36.272 -25.683 28.829 1.00 64.25 228 ILE A CA 1
ATOM 1707 C C . ILE A 1 228 ? -37.495 -24.887 29.291 1.00 64.25 228 ILE A C 1
ATOM 1709 O O . ILE A 1 228 ? -37.710 -24.715 30.491 1.00 64.25 228 ILE A O 1
ATOM 1713 N N . VAL A 1 229 ? -38.294 -24.394 28.343 1.00 59.88 229 VAL A N 1
ATOM 1714 C CA . VAL A 1 229 ? -39.555 -23.694 28.620 1.00 59.88 229 VAL A CA 1
ATOM 1715 C C . VAL A 1 229 ? -40.701 -24.604 28.198 1.00 59.88 229 VAL A C 1
ATOM 1717 O O . VAL A 1 229 ? -40.824 -24.940 27.025 1.00 59.88 229 VAL A O 1
ATOM 1720 N N . GLY A 1 230 ? -41.514 -25.032 29.162 1.00 56.75 230 GLY A N 1
ATOM 1721 C CA . GLY A 1 230 ? -42.740 -25.782 28.904 1.00 56.75 230 GLY A CA 1
ATOM 1722 C C . GLY A 1 230 ? -43.961 -24.897 29.131 1.00 56.75 230 GLY A C 1
ATOM 1723 O O . GLY A 1 230 ? -44.116 -24.330 30.213 1.00 56.75 230 GLY A O 1
ATOM 1724 N N . GLU A 1 231 ? -44.845 -24.796 28.141 1.00 50.69 231 GLU A N 1
ATOM 1725 C CA . GLU A 1 231 ? -46.177 -24.224 28.338 1.00 50.69 231 GLU A CA 1
ATOM 1726 C C . GLU A 1 231 ? -47.101 -25.307 28.907 1.00 50.69 231 GLU A C 1
ATOM 1728 O O . GLU A 1 231 ? -47.551 -26.210 28.207 1.00 50.69 231 GLU A O 1
ATOM 1733 N N . SER A 1 232 ? -47.363 -25.240 30.214 1.00 49.56 232 SER A N 1
ATOM 1734 C CA . SER A 1 232 ? -48.458 -25.989 30.831 1.00 49.56 232 SER A CA 1
ATOM 1735 C C . SER A 1 232 ? -49.727 -25.151 30.708 1.00 49.56 232 SER A C 1
ATOM 1737 O O . SER A 1 232 ? -49.737 -23.993 31.133 1.00 49.56 232 SER A O 1
ATOM 1739 N N . GLY A 1 233 ? -50.793 -25.722 30.142 1.00 48.03 233 GLY A N 1
ATOM 1740 C CA . GLY A 1 233 ? -52.078 -25.065 29.856 1.00 48.03 233 GLY A CA 1
ATOM 1741 C C . GLY A 1 233 ? -52.879 -24.553 31.068 1.00 48.03 233 GLY A C 1
ATOM 1742 O O . GLY A 1 233 ? -54.098 -24.480 30.993 1.00 48.03 233 GLY A O 1
ATOM 1743 N N . SER A 1 234 ? -52.234 -24.204 32.187 1.00 48.25 234 SER A N 1
ATOM 1744 C CA . SER A 1 234 ? -52.871 -23.624 33.379 1.00 48.25 234 SER A CA 1
ATOM 1745 C C . SER A 1 234 ? -52.024 -22.564 34.118 1.00 48.25 234 SER A C 1
ATOM 1747 O O . SER A 1 234 ? -52.413 -22.138 35.205 1.00 48.25 234 SER A O 1
ATOM 1749 N N . GLY A 1 235 ? -50.901 -22.090 33.566 1.00 43.31 235 GLY A N 1
ATOM 1750 C CA . GLY A 1 235 ? -50.138 -20.969 34.142 1.00 43.31 235 GLY A CA 1
ATOM 1751 C C . GLY A 1 235 ? -48.653 -21.273 34.353 1.00 43.31 235 GLY A C 1
ATOM 1752 O O . GLY A 1 235 ? -48.281 -22.274 34.964 1.00 43.31 235 GLY A O 1
ATOM 1753 N N . SER A 1 236 ? -47.810 -20.385 33.820 1.00 38.16 236 SER A N 1
ATOM 1754 C CA . SER A 1 236 ? -46.355 -20.498 33.687 1.00 38.16 236 SER A CA 1
ATOM 1755 C C . SER A 1 236 ? -45.602 -20.923 34.951 1.00 38.16 236 SER A C 1
ATOM 1757 O O . SER A 1 236 ? -45.648 -20.248 35.980 1.00 38.16 236 SER A O 1
ATOM 1759 N N . ARG A 1 237 ? -44.772 -21.965 34.822 1.00 41.72 237 ARG A N 1
ATOM 1760 C CA . ARG A 1 237 ? -43.601 -22.192 35.681 1.00 41.72 237 ARG A CA 1
ATOM 1761 C C . ARG A 1 237 ? -42.384 -22.484 34.807 1.00 41.72 237 ARG A C 1
ATOM 1763 O O . ARG A 1 237 ? -42.334 -23.510 34.139 1.00 41.72 237 ARG A O 1
ATOM 1770 N N . SER A 1 238 ? -41.402 -21.588 34.840 1.00 44.81 238 SER A N 1
ATOM 1771 C CA . SER A 1 238 ? -40.106 -21.759 34.177 1.00 44.81 238 SER A CA 1
ATOM 1772 C C . SER A 1 238 ? -39.109 -22.361 35.164 1.00 44.81 238 SER A C 1
ATOM 1774 O O . SER A 1 238 ? -38.901 -21.801 36.238 1.00 44.81 238 SER A O 1
ATOM 1776 N N . VAL A 1 239 ? -38.464 -23.471 34.807 1.00 44.66 239 VAL A N 1
ATOM 1777 C CA . VAL A 1 239 ? -37.358 -24.048 35.588 1.00 44.66 239 VAL A CA 1
ATOM 1778 C C . VAL A 1 239 ? -36.060 -23.748 34.843 1.00 44.66 239 VAL A C 1
ATOM 1780 O O . VAL A 1 239 ? -35.877 -24.183 33.711 1.00 44.66 239 VAL A O 1
ATOM 1783 N N . HIS A 1 240 ? -35.177 -22.954 35.449 1.00 39.19 240 HIS A N 1
ATOM 1784 C CA . HIS A 1 240 ? -33.848 -22.656 34.908 1.00 39.19 240 HIS A CA 1
ATOM 1785 C C . HIS A 1 240 ? -32.799 -23.490 35.637 1.00 39.19 240 HIS A C 1
ATOM 1787 O O . HIS A 1 240 ? -32.715 -23.441 36.863 1.00 39.19 240 HIS A O 1
ATOM 1793 N N . TRP A 1 241 ? -31.958 -24.193 34.883 1.00 42.56 241 TRP A N 1
ATOM 1794 C CA . TRP A 1 241 ? -30.765 -24.847 35.412 1.00 42.56 241 TRP A CA 1
ATOM 1795 C C . TRP A 1 241 ? -29.535 -24.087 34.929 1.00 42.56 241 TRP A C 1
ATOM 1797 O O . TRP A 1 241 ? -29.355 -23.871 33.733 1.00 42.56 241 TRP A O 1
ATOM 1807 N N . ARG A 1 242 ? -28.698 -23.646 35.870 1.00 33.19 242 ARG A N 1
ATOM 1808 C CA . ARG A 1 242 ? -27.409 -23.012 35.585 1.00 33.19 242 ARG A CA 1
ATOM 1809 C C . ARG A 1 242 ? -26.327 -24.066 35.787 1.00 33.19 242 ARG A C 1
ATOM 1811 O O . ARG A 1 242 ? -26.054 -24.445 36.923 1.00 33.19 242 ARG A O 1
ATOM 1818 N N . LEU A 1 243 ? -25.741 -24.547 34.696 1.00 35.38 243 LEU A N 1
ATOM 1819 C CA . LEU A 1 243 ? -24.532 -25.362 34.764 1.00 35.38 243 LEU A CA 1
ATOM 1820 C C . LEU A 1 243 ? -23.360 -24.418 35.043 1.00 35.38 243 LEU A C 1
ATOM 1822 O O . LEU A 1 243 ? -23.083 -23.521 34.252 1.00 35.38 243 LEU A O 1
ATOM 1826 N N . TRP A 1 244 ? -22.732 -24.580 36.204 1.00 32.53 244 TRP A N 1
ATOM 1827 C CA . TRP A 1 244 ? -21.457 -23.943 36.509 1.00 32.53 244 TRP A CA 1
ATOM 1828 C C . TRP A 1 244 ? -20.347 -24.864 36.006 1.00 32.53 244 TRP A C 1
ATOM 1830 O O . TRP A 1 244 ? -20.274 -26.018 36.430 1.00 32.53 244 TRP A O 1
ATOM 1840 N N . GLY A 1 245 ? -19.530 -24.352 35.090 1.00 34.59 245 GLY A N 1
ATOM 1841 C CA . GLY A 1 245 ? -18.279 -24.945 34.632 1.00 34.59 245 GLY A CA 1
ATOM 1842 C C . GLY A 1 245 ? -17.228 -23.857 34.559 1.00 34.59 245 GLY A C 1
ATOM 1843 O O . GLY A 1 245 ? -17.559 -22.793 33.987 1.00 34.59 245 GLY A O 1
#

Solvent-accessible surface area (backbone atoms only — not comparable to full-atom values): 13580 Å² total; per-residue (Å²): 108,28,50,59,53,6,43,50,26,29,71,71,33,70,70,61,20,51,55,54,47,51,55,37,51,59,61,64,72,45,60,61,69,60,52,27,49,54,46,16,67,73,71,39,62,22,53,66,39,35,52,51,24,46,54,60,60,48,27,46,60,38,18,53,50,34,18,56,44,33,53,62,46,67,77,33,68,69,50,52,52,41,44,76,72,66,51,50,69,68,52,42,48,64,68,63,41,44,65,76,42,41,58,66,50,55,30,49,50,36,44,47,50,29,50,51,51,53,52,46,31,50,35,10,42,71,68,36,14,57,53,88,90,52,90,46,56,19,38,53,35,51,76,33,54,89,38,38,89,85,43,47,63,67,36,46,53,43,54,48,52,53,50,51,51,36,49,54,36,40,54,50,19,50,53,49,38,60,75,58,41,66,69,68,54,54,66,67,68,65,57,49,71,43,75,43,78,55,44,66,42,72,48,69,59,101,88,60,71,43,74,80,39,76,60,50,63,54,68,38,46,84,93,59,85,76,66,68,79,60,90,54,100,86,66,87,66,79,61,80,70,83,85,87,130

Nearest PDB structures (foldseek):
  8xfc-assembly1_C  TM=9.186E-01  e=3.352E-09  Mycobacterium tuberculosis H37Rv
  8j5q-assembly1_C  TM=9.159E-01  e=6.964E-09  Mycobacterium tuberculosis H37Rv
  8wda-assembly1_B  TM=7.204E-01  e=7.586E-05  Mycobacterium tuberculosis H37Rv
  8j5q-assembly1_B  TM=6.697E-01  e=1.038E-04  Mycobacterium tuberculosis H37Rv

pLDDT: mean 84.3, std 16.3, range [32.53, 98.06]

InterPro domains:
  IPR000515 ABC transporter type 1, transmembrane domain MetI-like [PF00528] (2-185)
  IPR000515 ABC transporter type 1, transmembrane domain MetI-like [PS50928] (1-173)
  IPR000515 ABC transporter type 1, transmembrane domain MetI-like [cd06261] (1-166)
  IPR027417 P-loop containing nucleoside triphosphate hydrolase [G3DSA:3.40.50.300] (191-238)
  IPR027417 P-loop containing nucleoside triphosphate hydrolase [SSF52540] (193-240)
  IPR035906 MetI-like superfamily [G3DSA:1.10.3720.10] (1-181)
  IPR035906 MetI-like superfamily [SSF161098] (2-166)
  IPR050366 Binding-protein-dependent transport system permease [PTHR43386] (1-184)

Sequence (245 aa):
MGVILGLIAGYFGGLVDNIIMRVVDIMLALPSLLLALVLVAIFGPSIGNAALALTFVALPHYVRLTRAAVLVEVNRDYVTASRVAGAGAMRQMFINIFPNCLAPLIVQASLGFSNAILDMAALGFLGMGAQPPTPEWGTMLSDVLQFAQSAWWVVTFPGLAILLTVLAFNLMGDGLRDALDPKLSSKRFEMALLNVDKLSVHFGDESAPFRAVDRISYSVKQGEVVGIVGESGSGSRSVHWRLWG

Organism: Escherichia coli (NCBI:txid562)

Radius of gyration: 29.99 Å; Cα contacts (8 Å, |Δi|>4): 280; chains: 1; bounding box: 79×65×69 Å